Protein AF-A0A0F9IKU5-F1 (afdb_monomer_lite)

Structure (mmCIF, N/CA/C/O backbone):
data_AF-A0A0F9IKU5-F1
#
_entry.id   AF-A0A0F9IKU5-F1
#
loop_
_atom_site.group_PDB
_atom_site.id
_atom_site.type_symbol
_atom_site.label_atom_id
_atom_site.label_alt_id
_atom_site.label_comp_id
_atom_site.label_asym_id
_atom_site.label_entity_id
_atom_site.label_seq_id
_atom_site.pdbx_PDB_ins_code
_atom_site.Cartn_x
_atom_site.Cartn_y
_atom_site.Cartn_z
_atom_site.occupancy
_atom_site.B_iso_or_equiv
_atom_site.auth_seq_id
_atom_site.auth_comp_id
_atom_site.auth_asym_id
_atom_site.auth_atom_id
_atom_site.pdbx_PDB_model_num
ATOM 1 N N . MET A 1 1 ? -37.976 -39.094 74.632 1.00 38.84 1 MET A N 1
ATOM 2 C CA . MET A 1 1 ? -37.118 -39.615 73.549 1.00 38.84 1 MET A CA 1
ATOM 3 C C . MET A 1 1 ? -36.778 -38.433 72.661 1.00 38.84 1 MET A C 1
ATOM 5 O O . MET A 1 1 ? -37.637 -37.973 71.924 1.00 38.84 1 MET A O 1
ATOM 9 N N . THR A 1 2 ? -35.607 -37.831 72.858 1.00 46.66 2 THR A N 1
ATOM 10 C CA . THR A 1 2 ? -35.104 -36.759 71.993 1.00 46.66 2 THR A CA 1
ATOM 11 C C . THR A 1 2 ? -34.601 -37.417 70.720 1.00 46.66 2 THR A C 1
ATOM 13 O O . THR A 1 2 ? -33.554 -38.058 70.729 1.00 46.66 2 THR A O 1
ATOM 16 N N . ASP A 1 3 ? -35.411 -37.343 69.672 1.00 46.72 3 ASP A N 1
ATOM 17 C CA . ASP A 1 3 ? -35.061 -37.797 68.332 1.00 46.72 3 ASP A CA 1
ATOM 18 C C . ASP A 1 3 ? -34.002 -36.833 67.790 1.00 46.72 3 ASP A C 1
ATOM 20 O O . ASP A 1 3 ? -34.322 -35.751 67.297 1.00 46.72 3 ASP A O 1
ATOM 24 N N . THR A 1 4 ? -32.729 -37.140 68.045 1.00 55.41 4 THR A N 1
ATOM 25 C CA . THR A 1 4 ? -31.607 -36.317 67.593 1.00 55.41 4 THR A CA 1
ATOM 26 C C . THR A 1 4 ? -31.504 -36.497 66.078 1.00 55.41 4 THR A C 1
ATOM 28 O O . THR A 1 4 ? -31.147 -37.590 65.633 1.00 55.41 4 THR A O 1
ATOM 31 N N . PRO A 1 5 ? -31.839 -35.481 65.263 1.00 65.19 5 PRO A N 1
ATOM 32 C CA . PRO A 1 5 ? -31.840 -35.632 63.817 1.00 65.19 5 PRO A CA 1
ATOM 33 C C . PRO A 1 5 ? -30.420 -35.934 63.335 1.00 65.19 5 PRO A C 1
ATOM 35 O O . PRO A 1 5 ? -29.477 -35.211 63.660 1.00 65.19 5 PRO A O 1
ATOM 38 N N . ILE A 1 6 ? -30.270 -37.010 62.562 1.00 71.38 6 ILE A N 1
ATOM 39 C CA . ILE A 1 6 ? -28.996 -37.374 61.940 1.00 71.38 6 ILE A CA 1
ATOM 40 C C . ILE A 1 6 ? -28.588 -36.222 61.006 1.00 71.38 6 ILE A C 1
ATOM 42 O O . ILE A 1 6 ? -29.369 -35.860 60.118 1.00 71.38 6 ILE A O 1
ATOM 46 N N . PRO A 1 7 ? -27.397 -35.620 61.183 1.00 75.56 7 PRO A N 1
ATOM 47 C CA . PRO A 1 7 ? -26.982 -34.492 60.365 1.00 75.56 7 PRO A CA 1
ATOM 48 C C . PRO A 1 7 ? -26.777 -34.946 58.910 1.00 75.56 7 PRO A C 1
ATOM 50 O O . PRO A 1 7 ? -26.197 -36.015 58.684 1.00 75.56 7 PRO A O 1
ATOM 53 N N . PRO A 1 8 ? -27.204 -34.154 57.914 1.00 77.44 8 PRO A N 1
ATOM 54 C CA . PRO A 1 8 ? -27.148 -34.533 56.505 1.00 77.44 8 PRO A CA 1
ATOM 55 C C . PRO A 1 8 ? -25.701 -34.696 56.023 1.00 77.44 8 PRO A C 1
ATOM 57 O O . PRO A 1 8 ? -24.833 -33.889 56.343 1.00 77.44 8 PRO A O 1
ATOM 60 N N . THR A 1 9 ? -25.440 -35.732 55.223 1.00 81.75 9 THR A N 1
ATOM 61 C CA . THR A 1 9 ? -24.099 -36.013 54.667 1.00 81.75 9 THR A CA 1
ATOM 62 C C . THR A 1 9 ? -23.833 -35.272 53.351 1.00 81.75 9 THR A C 1
ATOM 64 O O . THR A 1 9 ? -22.683 -35.032 52.980 1.00 81.75 9 THR A O 1
ATOM 67 N N . THR A 1 10 ? -24.891 -34.855 52.653 1.00 86.19 10 THR A N 1
ATOM 68 C CA . THR A 1 10 ? -24.815 -34.168 51.358 1.00 86.19 10 THR A CA 1
ATOM 69 C C . THR A 1 10 ? -25.615 -32.868 51.399 1.00 86.19 10 THR A C 1
ATOM 71 O O . THR A 1 10 ? -26.751 -32.853 51.884 1.00 86.19 10 THR A O 1
ATOM 74 N N . LEU A 1 11 ? -25.012 -31.789 50.887 1.00 88.62 11 LEU A N 1
ATOM 75 C CA . LEU A 1 11 ? -25.652 -30.495 50.654 1.00 88.62 11 LEU A CA 1
ATOM 76 C C . LEU A 1 11 ? -25.767 -30.265 49.147 1.00 88.62 11 LEU A C 1
ATOM 78 O O . LEU A 1 11 ? -24.754 -30.143 48.452 1.00 88.62 11 LEU A O 1
ATOM 82 N N . TRP A 1 12 ? -26.999 -30.202 48.653 1.00 88.31 12 TRP A N 1
ATOM 83 C CA . TRP A 1 12 ? -27.267 -29.879 47.255 1.00 88.31 12 TRP A CA 1
ATOM 84 C C . TRP A 1 12 ? -27.433 -28.374 47.091 1.00 88.31 12 TRP A C 1
ATOM 86 O O . TRP A 1 12 ? -28.242 -27.761 47.784 1.00 88.31 12 TRP A O 1
ATOM 96 N N . ILE A 1 13 ? -26.669 -27.788 46.178 1.00 88.69 13 ILE A N 1
ATOM 97 C CA . ILE A 1 13 ? -26.666 -26.360 45.879 1.00 88.69 13 ILE A CA 1
ATOM 98 C C . ILE A 1 13 ? -27.498 -26.143 44.622 1.00 88.69 13 ILE A C 1
ATOM 100 O O . ILE A 1 13 ? -27.213 -26.732 43.575 1.00 88.69 13 ILE A O 1
ATOM 104 N N . LEU A 1 14 ? -28.505 -25.280 44.728 1.00 87.94 14 LEU A N 1
ATOM 105 C CA . LEU A 1 14 ? -29.285 -24.820 43.591 1.00 87.94 14 LEU A CA 1
ATOM 106 C C . LEU A 1 14 ? -28.890 -23.374 43.255 1.00 87.94 14 LEU A C 1
ATOM 108 O O . LEU A 1 14 ? -29.031 -22.507 44.125 1.00 87.94 14 LEU A O 1
ATOM 112 N N . PRO A 1 15 ? -28.381 -23.100 42.039 1.00 85.50 15 PRO A N 1
ATOM 113 C CA . PRO A 1 15 ? -28.069 -21.739 41.619 1.00 85.50 15 PRO A CA 1
ATOM 114 C C . PRO A 1 15 ? -29.353 -20.905 41.465 1.00 85.50 15 PRO A C 1
ATOM 116 O O . PRO A 1 15 ? -30.438 -21.475 41.296 1.00 85.50 15 PRO A O 1
ATOM 119 N N . PRO A 1 16 ? -29.247 -19.564 41.506 1.00 83.19 16 PRO A N 1
ATOM 120 C CA . PRO A 1 16 ? -30.395 -18.704 41.271 1.00 83.19 16 PRO A CA 1
ATOM 121 C C . PRO A 1 16 ? -30.958 -18.951 39.855 1.00 83.19 16 PRO A C 1
ATOM 123 O O . PRO A 1 16 ? -30.177 -19.109 38.910 1.00 83.19 16 PRO A O 1
ATOM 126 N N . PRO A 1 17 ? -32.293 -18.961 39.676 1.00 74.69 17 PRO A N 1
ATOM 127 C CA . PRO A 1 17 ? -32.937 -19.249 38.389 1.00 74.69 17 PRO A CA 1
ATOM 128 C C . PRO A 1 17 ? -32.449 -18.358 37.240 1.00 74.69 17 PRO A C 1
ATOM 130 O O . PRO A 1 17 ? -32.353 -18.801 36.098 1.00 74.69 17 PRO A O 1
ATOM 133 N N . SER A 1 18 ? -32.111 -17.108 37.556 1.00 68.75 18 SER A N 1
ATOM 134 C CA . SER A 1 18 ? -31.757 -16.064 36.593 1.00 68.75 18 SER A CA 1
ATOM 135 C C . SER A 1 18 ? -30.360 -16.177 35.958 1.00 68.75 18 SER A C 1
ATOM 137 O O . SER A 1 18 ? -30.082 -15.423 35.025 1.00 68.75 18 SER A O 1
ATOM 139 N N . GLU A 1 19 ? -29.480 -17.088 36.399 1.00 61.94 19 GLU A N 1
ATOM 140 C CA . GLU A 1 19 ? -28.088 -17.171 35.897 1.00 61.94 19 GLU A CA 1
ATOM 141 C C . GLU A 1 19 ? -27.772 -18.369 34.985 1.00 61.94 19 GLU A C 1
ATOM 143 O O . GLU A 1 19 ? -26.687 -18.426 34.400 1.00 61.94 19 GLU A O 1
ATOM 148 N N . GLY A 1 20 ? -28.694 -19.319 34.804 1.00 59.97 20 GLY A N 1
ATOM 149 C CA . GLY A 1 20 ? -28.415 -20.541 34.041 1.00 59.97 20 GLY A CA 1
ATOM 150 C C . GLY A 1 20 ? -27.225 -21.347 34.600 1.00 59.97 20 GLY A C 1
ATOM 151 O O . GLY A 1 20 ? -26.699 -21.074 35.679 1.00 59.97 20 GLY A O 1
ATOM 152 N N . GLN A 1 21 ? -26.766 -22.365 33.865 1.00 53.06 21 GLN A N 1
ATOM 153 C CA . GLN A 1 21 ? -25.666 -23.252 34.299 1.00 53.06 21 GLN A CA 1
ATOM 154 C C . GLN A 1 21 ? -24.294 -22.547 34.440 1.00 53.06 21 GLN A C 1
ATOM 156 O O . GLN A 1 21 ? -23.333 -23.165 34.891 1.00 53.06 21 GLN A O 1
ATOM 161 N N . GLY A 1 22 ? -24.192 -21.260 34.084 1.00 55.31 22 GLY A N 1
ATOM 162 C CA . GLY A 1 22 ? -22.970 -20.452 34.163 1.00 55.31 22 GLY A CA 1
ATOM 163 C C . GLY A 1 22 ? -22.811 -19.626 35.444 1.00 55.31 22 GLY A C 1
ATOM 164 O O . GLY A 1 22 ? -21.898 -18.806 35.509 1.00 55.31 22 GLY A O 1
ATOM 165 N N . ALA A 1 23 ? -23.681 -19.798 36.446 1.00 63.47 23 ALA A N 1
ATOM 166 C CA . ALA A 1 23 ? -23.647 -19.008 37.675 1.00 63.47 23 ALA A CA 1
ATOM 167 C C . ALA A 1 23 ? -22.303 -19.143 38.415 1.00 63.47 23 ALA A C 1
ATOM 169 O O . ALA A 1 23 ? -21.905 -20.228 38.853 1.00 63.47 23 ALA A O 1
ATOM 170 N N . THR A 1 24 ? -21.609 -18.019 38.607 1.00 74.56 24 THR A N 1
ATOM 171 C CA . THR A 1 24 ? -20.358 -17.981 39.370 1.00 74.56 24 THR A CA 1
ATOM 172 C C . THR A 1 24 ? -20.664 -18.169 40.855 1.00 74.56 24 THR A C 1
ATOM 174 O O . THR A 1 24 ? -20.939 -17.203 41.574 1.00 74.56 24 THR A O 1
ATOM 177 N N . LEU A 1 25 ? -20.618 -19.417 41.327 1.00 80.44 25 LEU A N 1
ATOM 178 C CA . LEU A 1 25 ? -20.799 -19.731 42.742 1.00 80.44 25 LEU A CA 1
ATOM 179 C C . LEU A 1 25 ? -19.770 -18.988 43.615 1.00 80.44 25 LEU A C 1
ATOM 181 O O . LEU A 1 25 ? -18.596 -18.891 43.218 1.00 80.44 25 LEU A O 1
ATOM 185 N N . PRO A 1 26 ? -20.176 -18.517 44.813 1.00 78.31 26 PRO A N 1
ATOM 186 C CA . PRO A 1 26 ? -19.254 -18.017 45.822 1.00 78.31 26 PRO A CA 1
ATOM 187 C C . PRO A 1 26 ? -18.110 -19.013 46.052 1.00 78.31 26 PRO A C 1
ATOM 189 O O . PRO A 1 26 ? -18.356 -20.224 46.040 1.00 78.31 26 PRO A O 1
ATOM 192 N N . PRO A 1 27 ? -16.871 -18.547 46.285 1.00 79.94 27 PRO A N 1
ATOM 193 C CA . PRO A 1 27 ? -15.717 -19.427 46.479 1.00 79.94 27 PRO A CA 1
ATOM 194 C C . PRO A 1 27 ? -15.948 -20.510 47.541 1.00 79.94 27 PRO A C 1
ATOM 196 O O . PRO A 1 27 ? -15.544 -21.651 47.339 1.00 79.94 27 PRO A O 1
ATOM 199 N N . LEU A 1 28 ? -16.677 -20.179 48.615 1.00 79.62 28 LEU A N 1
ATOM 200 C CA . LEU A 1 28 ? -17.008 -21.092 49.717 1.00 79.62 28 LEU A CA 1
ATOM 201 C C . LEU A 1 28 ? -17.955 -22.245 49.323 1.00 79.62 28 LEU A C 1
ATOM 203 O O . LEU A 1 28 ? -18.044 -23.236 50.040 1.00 79.62 28 LEU A O 1
ATOM 207 N N . LEU A 1 29 ? -18.670 -22.118 48.200 1.00 81.81 29 LEU A N 1
ATOM 208 C CA . LEU A 1 29 ? -19.651 -23.091 47.708 1.00 81.81 29 LEU A CA 1
ATOM 209 C C . LEU A 1 29 ? -19.141 -23.904 46.515 1.00 81.81 29 LEU A C 1
ATOM 211 O O . LEU A 1 29 ? -19.889 -24.699 45.943 1.00 81.81 29 LEU A O 1
ATOM 215 N N . ARG A 1 30 ? -17.879 -23.721 46.113 1.00 81.88 30 ARG A N 1
ATOM 216 C CA . ARG A 1 30 ? -17.299 -24.515 45.030 1.00 81.88 30 ARG A CA 1
ATOM 217 C C . ARG A 1 30 ? -17.023 -25.933 45.538 1.00 81.88 30 ARG A C 1
ATOM 219 O O . ARG A 1 30 ? -16.331 -26.085 46.544 1.00 81.88 30 ARG A O 1
ATOM 226 N N . PRO A 1 31 ? -17.531 -26.980 44.865 1.00 73.38 31 PRO A N 1
ATOM 227 C CA . PRO A 1 31 ? -17.216 -28.347 45.249 1.00 73.38 31 PRO A CA 1
ATOM 228 C C . PRO A 1 31 ? -15.703 -28.573 45.145 1.00 73.38 31 PRO A C 1
ATOM 230 O O . PRO A 1 31 ? -15.080 -28.207 44.145 1.00 73.38 31 PRO A O 1
ATOM 233 N N . ALA A 1 32 ? -15.109 -29.150 46.192 1.00 66.81 32 ALA A N 1
ATOM 234 C CA . ALA A 1 32 ? -13.677 -29.419 46.237 1.00 66.81 32 ALA A CA 1
ATOM 235 C C . ALA A 1 32 ? -13.268 -30.323 45.063 1.00 66.81 32 ALA A C 1
ATOM 237 O O . ALA A 1 32 ? -13.900 -31.352 44.800 1.00 66.81 32 ALA A O 1
ATOM 238 N N . ARG A 1 33 ? -12.193 -29.956 44.357 1.00 63.69 33 ARG A N 1
ATOM 239 C CA . ARG A 1 33 ? -11.620 -30.778 43.285 1.00 63.69 33 ARG A CA 1
ATOM 240 C C . ARG A 1 33 ? -10.866 -31.954 43.906 1.00 63.69 33 ARG A C 1
ATOM 242 O O . ARG A 1 33 ? -9.673 -31.863 44.146 1.00 63.69 33 ARG A O 1
ATOM 249 N N . SER A 1 34 ? -11.585 -33.040 44.201 1.00 55.44 34 SER A N 1
ATOM 250 C CA . SER A 1 34 ? -11.033 -34.380 44.479 1.00 55.44 34 SER A CA 1
ATOM 251 C C . SER A 1 34 ? -9.793 -34.415 45.394 1.00 55.44 34 SER A C 1
ATOM 253 O O . SER A 1 34 ? -8.809 -35.087 45.090 1.00 55.44 34 SER A O 1
ATOM 255 N N . GLY A 1 35 ? -9.837 -33.689 46.512 1.00 55.12 35 GLY A N 1
ATOM 256 C CA . GLY A 1 35 ? -8.873 -33.787 47.609 1.00 55.12 35 GLY A CA 1
ATOM 257 C C . GLY A 1 35 ? -9.456 -34.616 48.754 1.00 55.12 35 GLY A C 1
ATOM 258 O O . GLY A 1 35 ? -10.670 -34.621 48.950 1.00 55.12 35 GLY A O 1
ATOM 259 N N . ARG A 1 36 ? -8.603 -35.344 49.486 1.00 52.41 36 ARG A N 1
ATOM 260 C CA . ARG A 1 36 ? -8.949 -36.208 50.635 1.00 52.41 36 ARG A CA 1
ATOM 261 C C . ARG A 1 36 ? -9.968 -35.517 51.560 1.00 52.41 36 ARG A C 1
ATOM 263 O O . ARG A 1 36 ? -9.613 -34.598 52.293 1.00 52.41 36 ARG A O 1
ATOM 270 N N . ALA A 1 37 ? -11.228 -35.949 51.512 1.00 55.66 37 ALA A N 1
ATOM 271 C CA . ALA A 1 37 ? -12.268 -35.434 52.394 1.00 55.66 37 ALA A CA 1
ATOM 272 C C . ALA A 1 37 ? -11.968 -35.878 53.832 1.00 55.66 37 ALA A C 1
ATOM 274 O O . ALA A 1 37 ? -11.734 -37.062 54.077 1.00 55.66 37 ALA A O 1
ATOM 275 N N . ALA A 1 38 ? -11.963 -34.939 54.778 1.00 62.62 38 ALA A N 1
ATOM 276 C CA . ALA A 1 38 ? -12.001 -35.287 56.194 1.00 62.62 38 ALA A CA 1
ATOM 277 C C . ALA A 1 38 ? -13.284 -36.091 56.473 1.00 62.62 38 ALA A C 1
ATOM 279 O O . ALA A 1 38 ? -14.332 -35.767 55.913 1.00 62.62 38 ALA A O 1
ATOM 280 N N . GLU A 1 39 ? -13.223 -37.107 57.342 1.00 61.59 39 GLU A N 1
ATOM 281 C CA . GLU A 1 39 ? -14.337 -38.042 57.620 1.00 61.59 39 GLU A CA 1
ATOM 282 C C . GLU A 1 39 ? -15.646 -37.357 58.076 1.00 61.59 39 GLU A C 1
ATOM 284 O O . GLU A 1 39 ? -16.713 -37.958 57.991 1.00 61.59 39 GLU A O 1
ATOM 289 N N . ASN A 1 40 ? -15.594 -36.076 58.463 1.00 67.62 40 ASN A N 1
ATOM 290 C CA . ASN A 1 40 ? -16.745 -35.278 58.900 1.00 67.62 40 ASN A CA 1
ATOM 291 C C . ASN A 1 40 ? -17.179 -34.160 57.925 1.00 67.62 40 ASN A C 1
ATOM 293 O O . ASN A 1 40 ? -18.094 -33.400 58.246 1.00 67.62 40 ASN A O 1
ATOM 297 N N . ALA A 1 41 ? -16.563 -34.034 56.745 1.00 73.81 41 ALA A N 1
ATOM 298 C CA . ALA A 1 41 ? -16.855 -32.938 55.818 1.00 73.81 41 ALA A CA 1
ATOM 299 C C . ALA A 1 41 ? -18.179 -33.137 55.049 1.00 73.81 41 ALA A C 1
ATOM 301 O O . ALA A 1 41 ? -18.488 -34.225 54.560 1.00 73.81 41 ALA A O 1
ATOM 302 N N . LEU A 1 42 ? -18.960 -32.061 54.902 1.00 82.06 42 LEU A N 1
ATOM 303 C CA . LEU A 1 42 ? -20.145 -32.021 54.035 1.00 82.06 42 LEU A CA 1
ATOM 304 C C . LEU A 1 42 ? -19.749 -32.171 52.559 1.00 82.06 42 LEU A C 1
ATOM 306 O O . LEU A 1 42 ? -18.915 -31.421 52.051 1.00 82.06 42 LEU A O 1
ATOM 310 N N . THR A 1 43 ? -20.393 -33.097 51.843 1.00 84.44 43 THR A N 1
ATOM 311 C CA . THR A 1 43 ? -20.219 -33.203 50.386 1.00 84.44 43 THR A CA 1
ATOM 312 C C . THR A 1 43 ? -21.119 -32.187 49.686 1.00 84.44 43 THR A C 1
ATOM 314 O O . THR A 1 43 ? -22.345 -32.298 49.757 1.00 84.44 43 THR A O 1
ATOM 317 N N . LEU A 1 44 ? -20.517 -31.215 48.999 1.00 87.19 44 LEU A N 1
ATOM 318 C CA . LEU A 1 44 ? -21.224 -30.229 48.178 1.00 87.19 44 LEU A CA 1
ATOM 319 C C . LEU A 1 44 ? -21.493 -30.802 46.782 1.00 87.19 44 LEU A C 1
ATOM 321 O O . LEU A 1 44 ? -20.568 -31.276 46.120 1.00 87.19 44 LEU A O 1
ATOM 325 N N . ARG A 1 45 ? -22.743 -30.745 46.317 1.00 88.88 45 ARG A N 1
ATOM 326 C CA . ARG A 1 45 ? -23.120 -31.128 44.947 1.00 88.88 45 ARG A CA 1
ATOM 327 C C . ARG A 1 45 ? -23.990 -30.057 44.312 1.00 88.88 45 ARG A C 1
ATOM 329 O O . ARG A 1 45 ? -24.914 -29.569 44.950 1.00 88.88 45 ARG A O 1
ATOM 336 N N . LEU A 1 46 ? -23.718 -29.709 43.059 1.00 89.44 46 LEU A N 1
ATOM 337 C CA . LEU A 1 46 ? -24.625 -28.873 42.276 1.00 89.44 46 LEU A CA 1
ATOM 338 C C . LEU A 1 46 ? -25.780 -29.744 41.772 1.00 89.44 46 LEU A C 1
ATOM 340 O O . LEU A 1 46 ? -25.540 -30.865 41.325 1.00 89.44 46 LEU A O 1
ATOM 344 N N . ALA A 1 47 ? -27.012 -29.253 41.868 1.00 89.06 47 ALA A N 1
ATOM 345 C CA . ALA A 1 47 ? -28.170 -29.938 41.308 1.00 89.06 47 ALA A CA 1
ATOM 346 C C . ALA A 1 47 ? -28.617 -29.305 39.983 1.00 89.06 47 ALA A C 1
ATOM 348 O O . ALA A 1 47 ? -28.594 -28.085 39.836 1.00 89.06 47 ALA A O 1
ATOM 349 N N . ASP A 1 48 ? -29.101 -30.141 39.060 1.00 85.38 48 ASP A N 1
ATOM 350 C CA . ASP A 1 48 ? -29.590 -29.720 37.736 1.00 85.38 48 ASP A CA 1
ATOM 351 C C . ASP A 1 48 ? -30.966 -29.032 37.782 1.00 85.38 48 ASP A C 1
ATOM 353 O O . ASP A 1 48 ? -31.425 -28.459 36.796 1.00 85.38 48 ASP A O 1
ATOM 357 N N . GLY A 1 49 ? -31.649 -29.089 38.926 1.00 90.00 49 GLY A N 1
ATOM 358 C CA . GLY A 1 49 ? -32.971 -28.504 39.111 1.00 90.00 49 GLY A CA 1
ATOM 359 C C . GLY A 1 49 ? -33.553 -28.796 40.490 1.00 90.00 49 GLY A C 1
ATOM 360 O O . GLY A 1 49 ? -33.100 -29.698 41.199 1.00 90.00 49 GLY A O 1
ATOM 361 N N . PHE A 1 50 ? -34.564 -28.012 40.878 1.00 90.38 50 PHE A N 1
ATOM 362 C CA . PHE A 1 50 ? -35.172 -28.116 42.206 1.00 90.38 50 PHE A CA 1
ATOM 363 C C . PHE A 1 50 ? -35.780 -29.501 42.448 1.00 90.38 50 PHE A C 1
ATOM 365 O O . PHE A 1 50 ? -35.513 -30.099 43.483 1.00 90.38 50 PHE A O 1
ATOM 372 N N . ASP A 1 51 ? -36.546 -30.032 41.492 1.00 92.12 51 ASP A N 1
ATOM 373 C CA . ASP A 1 51 ? -37.248 -31.310 41.665 1.00 92.12 51 ASP A CA 1
ATOM 374 C C . ASP A 1 51 ? -36.276 -32.494 41.765 1.00 92.12 51 ASP A C 1
ATOM 376 O O . ASP A 1 51 ? -36.458 -33.380 42.601 1.00 92.12 51 ASP A O 1
ATOM 380 N N . ALA A 1 52 ? -35.191 -32.463 40.984 1.00 90.81 52 ALA A N 1
ATOM 381 C CA . ALA A 1 52 ? -34.122 -33.454 41.062 1.00 90.81 52 ALA A CA 1
ATOM 382 C C . ALA A 1 52 ? -33.424 -33.416 42.429 1.00 90.81 52 ALA A C 1
ATOM 384 O O . ALA A 1 52 ? -33.220 -34.463 43.037 1.00 90.81 52 ALA A O 1
ATOM 385 N N . ALA A 1 53 ? -33.114 -32.221 42.946 1.00 90.06 53 ALA A N 1
ATOM 386 C CA . ALA A 1 53 ? -32.515 -32.057 44.271 1.00 90.06 53 ALA A CA 1
ATOM 387 C C . ALA A 1 53 ? -33.475 -32.481 45.394 1.00 90.06 53 ALA A C 1
ATOM 389 O O . ALA A 1 53 ? -33.076 -33.137 46.355 1.00 90.06 53 ALA A O 1
ATOM 390 N N . ALA A 1 54 ? -34.754 -32.128 45.266 1.00 90.12 54 ALA A N 1
ATOM 391 C CA . ALA A 1 54 ? -35.790 -32.404 46.252 1.00 90.12 54 ALA A CA 1
ATOM 392 C C . ALA A 1 54 ? -36.056 -33.906 46.430 1.00 90.12 54 ALA A C 1
ATOM 394 O O . ALA A 1 54 ? -36.350 -34.337 47.552 1.00 90.12 54 ALA A O 1
ATOM 395 N N . ALA A 1 55 ? -35.919 -34.684 45.350 1.00 91.75 55 ALA A N 1
ATOM 396 C CA . ALA A 1 55 ? -36.054 -36.140 45.347 1.00 91.75 55 ALA A CA 1
ATOM 397 C C . ALA A 1 55 ? -34.886 -36.872 46.032 1.00 91.75 55 ALA A C 1
ATOM 399 O O . ALA A 1 55 ? -35.065 -37.995 46.496 1.00 91.75 55 ALA A O 1
ATOM 400 N N . GLN A 1 56 ? -33.705 -36.253 46.112 1.00 91.50 56 GLN A N 1
ATOM 401 C CA . GLN A 1 56 ? -32.550 -36.824 46.809 1.00 91.50 56 GLN A CA 1
ATOM 402 C C . GLN A 1 56 ? -32.688 -36.647 48.322 1.00 91.50 56 GLN A C 1
ATOM 404 O O . GLN A 1 56 ? -33.334 -35.709 48.787 1.00 91.50 56 GLN A O 1
ATOM 409 N N . GLU A 1 57 ? -32.047 -37.505 49.113 1.00 87.75 57 GLU A N 1
ATOM 410 C CA . GLU A 1 57 ? -31.918 -37.298 50.559 1.00 87.75 57 GLU A CA 1
ATOM 411 C C . GLU A 1 57 ? -30.819 -36.264 50.870 1.00 87.75 57 GLU A C 1
ATOM 413 O O . GLU A 1 57 ? -29.799 -36.184 50.182 1.00 87.75 57 GLU A O 1
ATOM 418 N N . GLY A 1 58 ? -31.033 -35.443 51.906 1.00 89.88 58 GLY A N 1
ATOM 419 C CA . GLY A 1 58 ? -30.065 -34.437 52.365 1.00 89.88 58 GLY A CA 1
ATOM 420 C C . GLY A 1 58 ? -30.627 -33.021 52.515 1.00 89.88 58 GLY A C 1
ATOM 421 O O . GLY A 1 58 ? -31.828 -32.779 52.325 1.00 89.88 58 GLY A O 1
ATOM 422 N N . ALA A 1 59 ? -29.741 -32.093 52.883 1.00 93.00 59 ALA A N 1
ATOM 423 C CA . ALA A 1 59 ? -30.048 -30.668 52.967 1.00 93.00 59 ALA A CA 1
ATOM 424 C C . ALA A 1 59 ? -29.937 -30.003 51.591 1.00 93.00 59 ALA A C 1
ATOM 426 O O . ALA A 1 59 ? -29.145 -30.415 50.741 1.00 93.00 59 ALA A O 1
ATOM 427 N N . LEU A 1 60 ? -30.735 -28.959 51.392 1.00 94.38 60 LEU A N 1
ATOM 428 C CA . LEU A 1 60 ? -30.794 -28.165 50.173 1.00 94.38 60 LEU A CA 1
ATOM 429 C C . LEU A 1 60 ? -30.398 -26.727 50.504 1.00 94.38 60 LEU A C 1
ATOM 431 O O . LEU A 1 60 ? -30.981 -26.112 51.397 1.00 94.38 60 LEU A O 1
ATOM 435 N N . LEU A 1 61 ? -29.434 -26.187 49.770 1.00 94.50 61 LEU A N 1
ATOM 436 C CA . LEU A 1 61 ? -29.071 -24.778 49.793 1.00 94.50 61 LEU A CA 1
ATOM 437 C C . LEU A 1 61 ? -29.619 -24.121 48.527 1.00 94.50 61 LEU A C 1
ATOM 439 O O . LEU A 1 61 ? -29.167 -24.433 47.425 1.00 94.50 61 LEU A O 1
ATOM 443 N N . LEU A 1 62 ? -30.591 -23.224 48.678 1.00 94.25 62 LEU A N 1
ATOM 444 C CA . LEU A 1 62 ? -31.101 -22.432 47.562 1.00 94.25 62 LEU A CA 1
ATOM 445 C C . LEU A 1 62 ? -30.441 -21.062 47.587 1.00 94.25 62 LEU A C 1
ATOM 447 O O . LEU A 1 62 ? -30.601 -20.303 48.546 1.00 94.25 62 LEU A O 1
ATOM 451 N N . LEU A 1 63 ? -29.712 -20.762 46.518 1.00 94.31 63 LEU A N 1
ATOM 452 C CA . LEU A 1 63 ? -29.106 -19.458 46.326 1.00 94.31 63 LEU A CA 1
ATOM 453 C C . LEU A 1 63 ? -30.124 -18.519 45.696 1.00 94.31 63 LEU A C 1
ATOM 455 O O . LEU A 1 63 ? -30.745 -18.849 44.686 1.00 94.31 63 LEU A O 1
ATOM 459 N N . HIS A 1 64 ? -30.269 -17.341 46.282 1.00 94.19 64 HIS A N 1
ATOM 460 C CA . HIS A 1 64 ? -31.048 -16.258 45.704 1.00 94.19 64 HIS A CA 1
ATOM 461 C C . HIS A 1 64 ? -30.222 -14.976 45.689 1.00 94.19 64 HIS A C 1
ATOM 463 O O . HIS A 1 64 ? -29.098 -14.922 46.186 1.00 94.19 64 HIS A O 1
ATOM 469 N N . ARG A 1 65 ? -30.782 -13.949 45.063 1.00 92.31 65 ARG A N 1
ATOM 470 C CA . ARG A 1 65 ? -30.237 -12.594 45.049 1.00 92.31 65 ARG A CA 1
ATOM 471 C C . ARG A 1 65 ? -31.181 -11.679 45.804 1.00 92.31 65 ARG A C 1
ATOM 473 O O . ARG A 1 65 ? -32.387 -11.939 45.836 1.00 92.31 65 ARG A O 1
ATOM 480 N N . SER A 1 66 ? -30.641 -10.605 46.364 1.00 92.19 66 SER A N 1
ATOM 481 C CA . SER A 1 66 ? -31.458 -9.540 46.930 1.00 92.19 66 SER A CA 1
ATOM 482 C C . SER A 1 66 ? -32.376 -8.937 45.862 1.00 92.19 66 SER A C 1
ATOM 484 O O . SER A 1 66 ? -32.045 -8.884 44.669 1.00 92.19 66 SER A O 1
ATOM 486 N N . ALA A 1 67 ? -33.533 -8.443 46.298 1.00 93.81 67 ALA A N 1
ATOM 487 C CA . ALA A 1 67 ? -34.496 -7.785 45.421 1.00 93.81 67 ALA A CA 1
ATOM 488 C C . ALA A 1 67 ? -33.863 -6.611 44.652 1.00 93.81 67 ALA A C 1
ATOM 490 O O . ALA A 1 67 ? -34.069 -6.459 43.448 1.00 93.81 67 ALA A O 1
ATOM 491 N N . LEU A 1 68 ? -33.006 -5.840 45.330 1.00 93.25 68 LEU A N 1
ATOM 492 C CA . LEU A 1 68 ? -32.282 -4.709 44.750 1.00 93.25 68 LEU A CA 1
ATOM 493 C C . LEU A 1 68 ? -31.381 -5.126 43.586 1.00 93.25 68 LEU A C 1
ATOM 495 O O . LEU A 1 68 ? -31.348 -4.447 42.561 1.00 93.25 68 LEU A O 1
ATOM 499 N N . CYS A 1 69 ? -30.675 -6.250 43.717 1.00 91.62 69 CYS A N 1
ATOM 500 C CA . CYS A 1 69 ? -29.798 -6.755 42.668 1.00 91.62 69 CYS A CA 1
ATOM 501 C C . CYS A 1 69 ? -30.583 -7.297 41.469 1.00 91.62 69 CYS A C 1
ATOM 503 O O . CYS A 1 69 ? -30.223 -7.007 40.331 1.00 91.62 69 CYS A O 1
ATOM 505 N N . VAL A 1 70 ? -31.657 -8.062 41.692 1.00 93.25 70 VAL A N 1
ATOM 506 C CA . VAL A 1 70 ? -32.454 -8.642 40.592 1.00 93.25 70 VAL A CA 1
ATOM 507 C C . VAL A 1 70 ? -33.169 -7.554 39.793 1.00 93.25 70 VAL A C 1
ATOM 509 O O . VAL A 1 70 ? -33.095 -7.535 38.559 1.00 93.25 70 VAL A O 1
ATOM 512 N N . ILE A 1 71 ? -33.822 -6.622 40.491 1.00 95.25 71 ILE A N 1
ATOM 513 C CA . ILE A 1 71 ? -34.537 -5.512 39.859 1.00 95.25 71 ILE A CA 1
ATOM 514 C C . ILE A 1 71 ? -33.528 -4.578 39.187 1.00 95.25 71 ILE A C 1
ATOM 516 O O . ILE A 1 71 ? -33.677 -4.280 38.005 1.00 95.25 71 ILE A O 1
ATOM 520 N N . GLY A 1 72 ? -32.452 -4.190 39.880 1.00 93.12 72 GLY A N 1
ATOM 521 C CA . GLY A 1 72 ? -31.423 -3.308 39.326 1.00 93.12 72 GLY A CA 1
ATOM 522 C C . GLY A 1 72 ? -30.747 -3.887 38.078 1.00 93.12 72 GLY A C 1
ATOM 523 O O . GLY A 1 72 ? -30.608 -3.190 37.074 1.00 93.12 72 GLY A O 1
ATOM 524 N N . ALA A 1 73 ? -30.404 -5.179 38.077 1.00 91.94 73 ALA A N 1
ATOM 525 C CA . ALA A 1 73 ? -29.849 -5.846 36.898 1.00 91.94 73 ALA A CA 1
ATOM 526 C C . ALA A 1 73 ? -30.847 -5.900 35.728 1.00 91.94 73 ALA A C 1
ATOM 528 O O . ALA A 1 73 ? -30.454 -5.785 34.567 1.00 91.94 73 ALA A O 1
ATOM 529 N N . SER A 1 74 ? -32.141 -6.060 36.012 1.00 93.44 74 SER A N 1
ATOM 530 C CA . SER A 1 74 ? -33.185 -6.061 34.982 1.00 93.44 74 SER A CA 1
ATOM 531 C C . SER A 1 74 ? -33.383 -4.674 34.372 1.00 93.44 74 SER A C 1
ATOM 533 O O . SER A 1 74 ? -33.439 -4.559 33.148 1.00 93.44 74 SER A O 1
ATOM 535 N N . LEU A 1 75 ? -33.369 -3.621 35.193 1.00 94.94 75 LEU A N 1
ATOM 536 C CA . LEU A 1 75 ? -33.382 -2.233 34.722 1.00 94.94 75 LEU A CA 1
ATOM 537 C C . LEU A 1 75 ? -32.162 -1.921 33.841 1.00 94.94 75 LEU A C 1
ATOM 539 O O . LEU A 1 75 ? -32.312 -1.310 32.788 1.00 94.94 75 LEU A O 1
ATOM 543 N N . GLY A 1 76 ? -30.971 -2.407 34.209 1.00 91.75 76 GLY A N 1
ATOM 544 C CA . GLY A 1 76 ? -29.748 -2.235 33.410 1.00 91.75 76 GLY A CA 1
ATOM 545 C C . GLY A 1 76 ? -29.792 -2.918 32.041 1.00 91.75 76 GLY A C 1
ATOM 546 O O . GLY A 1 76 ? -29.104 -2.498 31.116 1.00 91.75 76 GLY A O 1
ATOM 547 N N . ARG A 1 77 ? -30.643 -3.939 31.882 1.00 92.75 77 ARG A N 1
ATOM 548 C CA . ARG A 1 77 ? -30.937 -4.583 30.590 1.00 92.75 77 ARG A CA 1
ATOM 549 C C . ARG A 1 77 ? -32.064 -3.897 29.810 1.00 92.75 77 ARG A C 1
ATOM 551 O O . ARG A 1 77 ? -32.436 -4.382 28.746 1.00 92.75 77 ARG A O 1
ATOM 558 N N . GLY A 1 78 ? -32.622 -2.802 30.325 1.00 94.50 78 GLY A N 1
ATOM 559 C CA . GLY A 1 78 ? -33.725 -2.072 29.700 1.00 94.50 78 GLY A CA 1
ATOM 560 C C . GLY A 1 78 ? -35.110 -2.684 29.930 1.00 94.50 78 GLY A C 1
ATOM 561 O O . GLY A 1 78 ? -36.048 -2.336 29.216 1.00 94.50 78 GLY A O 1
ATOM 562 N N . VAL A 1 79 ? -35.272 -3.591 30.903 1.00 95.62 79 VAL A N 1
ATOM 563 C CA . VAL A 1 79 ? -36.599 -4.113 31.272 1.00 95.62 79 VAL A CA 1
ATOM 564 C C . VAL A 1 79 ? -37.410 -3.004 31.944 1.00 95.62 79 VAL A C 1
ATOM 566 O O . VAL A 1 79 ? -36.897 -2.274 32.793 1.00 95.62 79 VAL A O 1
ATOM 569 N N . ALA A 1 80 ? -38.689 -2.880 31.580 1.00 96.31 80 ALA A N 1
ATOM 570 C CA . ALA A 1 80 ? -39.575 -1.878 32.164 1.00 96.31 80 ALA A CA 1
ATOM 571 C C . ALA A 1 80 ? -39.714 -2.075 33.692 1.00 96.31 80 ALA A C 1
ATOM 573 O O . ALA A 1 80 ? -39.866 -3.216 34.134 1.00 96.31 80 ALA A O 1
ATOM 574 N N . PRO A 1 81 ? -39.743 -0.998 34.506 1.00 97.12 81 PRO A N 1
ATOM 575 C CA . PRO A 1 81 ? -39.757 -1.101 35.968 1.00 97.12 81 PRO A CA 1
ATOM 576 C C . PRO A 1 81 ? -40.862 -1.988 36.549 1.00 97.12 81 PRO A C 1
ATOM 578 O O . PRO A 1 81 ? -40.596 -2.820 37.413 1.00 97.12 81 PRO A O 1
ATOM 581 N N . ALA A 1 82 ? -42.090 -1.848 36.041 1.00 96.25 82 AL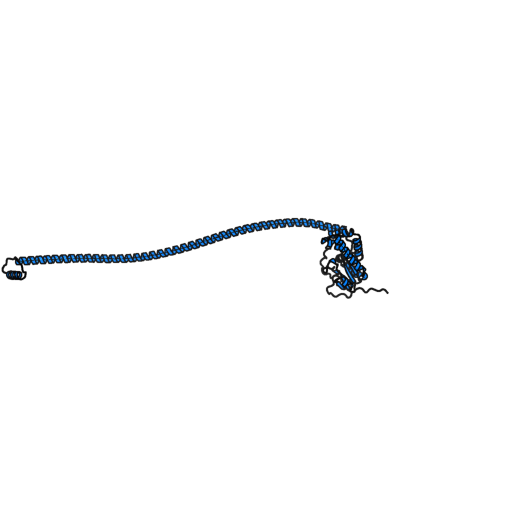A A N 1
ATOM 582 C CA . ALA A 1 82 ? -43.229 -2.647 36.487 1.00 96.25 82 ALA A CA 1
ATOM 583 C C . ALA A 1 82 ? -43.056 -4.138 36.158 1.00 96.25 82 ALA A C 1
ATOM 585 O O . ALA A 1 82 ? -43.381 -4.989 36.979 1.00 96.25 82 ALA A O 1
ATOM 586 N N . GLN A 1 83 ? -42.494 -4.449 34.984 1.00 96.44 83 GLN A N 1
ATOM 587 C CA . GLN A 1 83 ? -42.222 -5.827 34.578 1.00 96.44 83 GLN A CA 1
ATOM 588 C C . GLN A 1 83 ? -41.101 -6.438 35.424 1.00 96.44 83 GLN A C 1
ATOM 590 O O . GLN A 1 83 ? -41.260 -7.539 35.933 1.00 96.44 83 GLN A O 1
ATOM 595 N N . ALA A 1 84 ? -40.007 -5.702 35.643 1.00 96.25 84 ALA A N 1
ATOM 596 C CA . ALA A 1 84 ? -38.894 -6.159 36.474 1.00 96.25 84 ALA A CA 1
ATOM 597 C C . ALA A 1 84 ? -39.333 -6.474 37.915 1.00 96.25 84 ALA A C 1
ATOM 599 O O . ALA A 1 84 ? -38.881 -7.460 38.498 1.00 96.25 84 ALA A O 1
ATOM 600 N N . LEU A 1 85 ? -40.224 -5.651 38.480 1.00 96.62 85 LEU A N 1
ATOM 601 C CA . LEU A 1 85 ? -40.804 -5.882 39.802 1.00 96.62 85 LEU A CA 1
ATOM 602 C C . LEU A 1 85 ? -41.710 -7.124 39.815 1.00 96.62 85 LEU A C 1
ATOM 604 O O . LEU A 1 85 ? -41.561 -7.962 40.701 1.00 96.62 85 LEU A O 1
ATOM 608 N N . ALA A 1 86 ? -42.599 -7.261 38.826 1.00 96.62 86 ALA A N 1
ATOM 609 C CA . ALA A 1 86 ? -43.521 -8.391 38.715 1.00 96.62 86 ALA A CA 1
ATOM 610 C C . ALA A 1 86 ? -42.792 -9.731 38.513 1.00 96.62 86 ALA A C 1
ATOM 612 O O . ALA A 1 86 ? -43.131 -10.724 39.156 1.00 96.62 86 ALA A O 1
ATOM 613 N N . ASP A 1 87 ? -41.758 -9.753 37.668 1.00 95.75 87 ASP A N 1
ATOM 614 C CA . ASP A 1 87 ? -40.934 -10.941 37.432 1.00 95.75 87 ASP A CA 1
ATOM 615 C C . ASP A 1 87 ? -40.226 -11.378 38.722 1.00 95.75 87 ASP A C 1
ATOM 617 O O . ASP A 1 87 ? -40.268 -12.554 39.094 1.00 95.75 87 ASP A O 1
ATOM 621 N N . TRP A 1 88 ? -39.634 -10.422 39.449 1.00 96.56 88 TRP A N 1
ATOM 622 C CA . TRP A 1 88 ? -38.997 -10.695 40.737 1.00 96.56 88 TRP A CA 1
ATOM 623 C C . TRP A 1 88 ? -40.001 -11.199 41.786 1.00 96.56 88 TRP A C 1
ATOM 625 O O . TRP A 1 88 ? -39.686 -12.137 42.526 1.00 96.56 88 TRP A O 1
ATOM 635 N N . GLN A 1 89 ? -41.205 -10.618 41.847 1.00 96.81 89 GLN A N 1
ATOM 636 C CA . GLN A 1 89 ? -42.271 -11.068 42.748 1.00 96.81 89 GLN A CA 1
ATOM 637 C C . GLN A 1 89 ? -42.652 -12.525 42.459 1.00 96.81 89 GLN A C 1
ATOM 639 O O . GLN A 1 89 ? -42.602 -13.358 43.363 1.00 96.81 89 GLN A O 1
ATOM 644 N N . ALA A 1 90 ? -42.943 -12.860 41.199 1.00 96.38 90 ALA A N 1
ATOM 645 C CA . ALA A 1 90 ? -43.331 -14.212 40.795 1.00 96.38 90 ALA A CA 1
ATOM 646 C C . ALA A 1 90 ? -42.235 -15.258 41.090 1.00 96.38 90 ALA A C 1
ATOM 648 O O . ALA A 1 90 ? -42.514 -16.365 41.575 1.00 96.38 90 ALA A O 1
ATOM 649 N N . GLU A 1 91 ? -40.969 -14.911 40.836 1.00 94.88 91 GLU A N 1
ATOM 650 C CA . GLU A 1 91 ? -39.822 -15.768 41.149 1.00 94.88 91 GLU A CA 1
ATOM 651 C C . GLU A 1 91 ? -39.681 -15.982 42.666 1.00 94.88 91 GLU A C 1
ATOM 653 O O . GLU A 1 91 ? -39.517 -17.115 43.136 1.00 94.88 91 GLU A O 1
ATOM 658 N N . THR A 1 92 ? -39.808 -14.908 43.445 1.00 96.06 92 THR A N 1
ATOM 659 C CA . THR A 1 92 ? -39.644 -14.934 44.903 1.00 96.06 92 THR A CA 1
ATOM 660 C C . THR A 1 92 ? -40.783 -15.678 45.597 1.00 96.06 92 THR A C 1
ATOM 662 O O . THR A 1 92 ? -40.529 -16.484 46.493 1.00 96.06 92 THR A O 1
ATOM 665 N N . GLU A 1 93 ? -42.029 -15.504 45.159 1.00 97.06 93 GLU A N 1
ATOM 666 C CA . GLU A 1 93 ? -43.175 -16.276 45.653 1.00 97.06 93 GLU A CA 1
ATOM 667 C C . GLU A 1 93 ? -42.971 -17.778 45.439 1.00 97.06 93 GLU A C 1
ATOM 669 O O . GLU A 1 93 ? -43.187 -18.585 46.350 1.00 97.06 93 GLU A O 1
ATOM 674 N N . THR A 1 94 ? -42.475 -18.160 44.259 1.00 95.31 94 THR A N 1
ATOM 675 C CA . THR A 1 94 ? -42.147 -19.554 43.941 1.00 95.31 94 THR A CA 1
ATOM 676 C C . THR A 1 94 ? -41.058 -20.093 44.873 1.00 95.31 94 THR A C 1
ATOM 678 O O . THR A 1 94 ? -41.160 -21.219 45.377 1.00 95.31 94 THR A O 1
ATOM 681 N N . LEU A 1 95 ? -40.019 -19.296 45.138 1.00 95.06 95 LEU A N 1
ATOM 682 C CA . LEU A 1 95 ? -38.924 -19.652 46.040 1.00 95.06 95 LEU A CA 1
ATOM 683 C C . LEU A 1 95 ? -39.408 -19.835 47.490 1.00 95.06 95 LEU A C 1
ATOM 685 O O . LEU A 1 95 ? -39.100 -20.851 48.122 1.00 95.06 95 LEU A O 1
ATOM 689 N N . ILE A 1 96 ? -40.210 -18.898 47.999 1.00 96.19 96 ILE A N 1
ATOM 690 C CA . ILE A 1 96 ? -40.788 -18.941 49.348 1.00 96.19 96 ILE A CA 1
ATOM 691 C C . ILE A 1 96 ? -41.730 -20.142 49.490 1.00 96.19 96 ILE A C 1
ATOM 693 O O . ILE A 1 96 ? -41.645 -20.885 50.470 1.00 96.19 96 ILE A O 1
ATOM 697 N N . ALA A 1 97 ? -42.590 -20.401 48.500 1.00 96.12 97 ALA A N 1
ATOM 698 C CA . ALA A 1 97 ? -43.495 -21.550 48.509 1.00 96.12 97 ALA A CA 1
ATOM 699 C C . ALA A 1 97 ? -42.732 -22.885 48.590 1.00 96.12 97 ALA A C 1
ATOM 701 O O . ALA A 1 97 ? -43.096 -23.774 49.371 1.00 96.12 97 ALA A O 1
ATOM 702 N N . ARG A 1 98 ? -41.629 -23.013 47.838 1.00 95.12 98 ARG A N 1
ATOM 703 C CA . ARG A 1 98 ? -40.722 -24.171 47.909 1.00 95.12 98 ARG A CA 1
ATOM 704 C C . ARG A 1 98 ? -40.094 -24.313 49.295 1.00 95.12 98 ARG A C 1
ATOM 706 O O . ARG A 1 98 ? -40.130 -25.412 49.855 1.00 95.12 98 ARG A O 1
ATOM 713 N N . ASN A 1 99 ? -39.582 -23.221 49.872 1.00 95.12 99 ASN A N 1
ATOM 714 C CA . ASN A 1 99 ? -39.022 -23.219 51.226 1.00 95.12 99 ASN A CA 1
ATOM 715 C C . ASN A 1 99 ? -40.058 -23.680 52.265 1.00 95.12 99 ASN A C 1
ATOM 717 O O . ASN A 1 99 ? -39.791 -24.616 53.017 1.00 95.12 99 ASN A O 1
ATOM 721 N N . ARG A 1 100 ? -41.273 -23.117 52.241 1.00 95.62 100 ARG A N 1
ATOM 722 C CA . ARG A 1 100 ? -42.362 -23.467 53.171 1.00 95.62 100 ARG A CA 1
ATOM 723 C C . ARG A 1 100 ? -42.703 -24.963 53.130 1.00 95.62 100 ARG A C 1
ATOM 725 O O . ARG A 1 100 ? -42.887 -25.573 54.185 1.00 95.62 100 ARG A O 1
ATOM 732 N N . ARG A 1 101 ? -42.716 -25.584 51.941 1.00 96.25 101 ARG A N 1
ATOM 733 C CA . ARG A 1 101 ? -42.991 -27.026 51.767 1.00 96.25 101 ARG A CA 1
ATOM 734 C C . ARG A 1 101 ? -41.918 -27.924 52.389 1.00 96.25 101 ARG A C 1
ATOM 736 O O . ARG A 1 101 ? -42.242 -29.004 52.878 1.00 96.25 101 ARG A O 1
ATOM 743 N N . MET A 1 102 ? -40.653 -27.499 52.388 1.00 95.25 102 MET A N 1
ATOM 744 C CA . MET A 1 102 ? -39.520 -28.294 52.885 1.00 95.25 102 MET A CA 1
ATOM 745 C C . MET A 1 102 ? -38.655 -27.526 53.894 1.00 95.25 102 MET A C 1
ATOM 747 O O . MET A 1 102 ? -37.431 -27.657 53.899 1.00 95.25 102 MET A O 1
ATOM 751 N N . ARG A 1 103 ? -39.291 -26.780 54.807 1.00 93.81 103 ARG A N 1
ATOM 752 C CA . ARG A 1 103 ? -38.637 -25.844 55.749 1.00 93.81 103 ARG A CA 1
ATOM 753 C C . ARG A 1 103 ? -37.501 -26.428 56.593 1.00 93.81 103 ARG A C 1
ATOM 755 O O . ARG A 1 103 ? -36.646 -25.703 57.080 1.00 93.81 103 ARG A O 1
ATOM 762 N N . ARG A 1 104 ? -37.523 -27.746 56.828 1.00 93.50 104 ARG A N 1
ATOM 763 C CA . ARG A 1 104 ? -36.493 -28.453 57.610 1.00 93.50 104 ARG A CA 1
ATOM 764 C C . ARG A 1 104 ? -35.261 -28.813 56.781 1.00 93.50 104 ARG A C 1
ATOM 766 O O . ARG A 1 104 ? -34.207 -29.047 57.354 1.00 93.50 104 ARG A O 1
ATOM 773 N N . ARG A 1 105 ? -35.413 -28.909 55.459 1.00 94.12 105 ARG A N 1
ATOM 774 C CA . ARG A 1 105 ? -34.365 -29.341 54.528 1.00 94.12 105 ARG A CA 1
ATOM 775 C C . ARG A 1 105 ? -33.759 -28.178 53.750 1.00 94.12 105 ARG A C 1
ATOM 777 O O . ARG A 1 105 ? -32.593 -28.268 53.394 1.00 94.12 105 ARG A O 1
ATOM 784 N N . ILE A 1 106 ? -34.531 -27.126 53.478 1.00 95.31 106 ILE A N 1
ATOM 785 C CA . ILE A 1 106 ? -34.088 -25.978 52.680 1.00 95.31 106 ILE A CA 1
ATOM 786 C C . ILE A 1 106 ? -33.505 -24.884 53.576 1.00 95.31 106 ILE A C 1
ATOM 788 O O . ILE A 1 106 ? -34.149 -24.439 54.523 1.00 95.31 106 ILE A O 1
ATOM 792 N N . THR A 1 107 ? -32.317 -24.407 53.217 1.00 95.81 107 THR A N 1
ATOM 793 C CA . THR A 1 107 ? -31.731 -23.153 53.703 1.00 95.81 107 THR A CA 1
ATOM 794 C C . THR A 1 107 ? -31.628 -22.184 52.529 1.00 95.81 107 THR A C 1
ATOM 796 O O . THR A 1 107 ? -31.124 -22.563 51.472 1.00 95.81 107 THR A O 1
ATOM 799 N N . LEU A 1 108 ? -32.144 -20.963 52.691 1.00 95.94 108 LEU A N 1
ATOM 800 C CA . LEU A 1 108 ? -31.980 -19.890 51.708 1.00 95.94 108 LEU A CA 1
ATOM 801 C C . LEU A 1 108 ? -30.709 -19.103 52.033 1.00 95.94 108 LEU A C 1
ATOM 803 O O . LEU A 1 108 ? -30.414 -18.864 53.206 1.00 95.94 108 LEU A O 1
ATOM 807 N N . LEU A 1 109 ? -29.963 -18.720 51.003 1.00 94.88 109 LEU A N 1
ATOM 808 C CA . LEU A 1 109 ? -28.766 -17.902 51.142 1.00 94.88 109 LEU A CA 1
ATOM 809 C C . LEU A 1 109 ? -28.708 -16.848 50.039 1.00 94.88 109 LEU A C 1
ATOM 811 O O . LEU A 1 109 ? -28.751 -17.189 48.853 1.00 94.88 109 LEU A O 1
ATOM 815 N N . ASP A 1 110 ? -28.532 -15.593 50.442 1.00 93.06 110 ASP A N 1
ATOM 816 C CA . ASP A 1 110 ? -28.254 -14.509 49.510 1.00 93.06 110 ASP A CA 1
ATOM 817 C C . ASP A 1 110 ? -26.811 -14.627 49.004 1.00 93.06 110 ASP A C 1
ATOM 819 O O . ASP A 1 110 ? -25.843 -14.643 49.774 1.00 93.06 110 ASP A O 1
ATOM 823 N N . ILE A 1 111 ? -26.667 -14.725 47.687 1.00 90.62 111 ILE A N 1
ATOM 824 C CA . ILE A 1 111 ? -25.375 -14.874 47.026 1.00 90.62 111 ILE A CA 1
ATOM 825 C C . ILE A 1 111 ? -24.470 -13.655 47.225 1.00 90.62 111 ILE A C 1
ATOM 827 O O . ILE A 1 111 ? -23.250 -13.813 47.248 1.00 90.62 111 ILE A O 1
ATOM 831 N N . GLU A 1 112 ? -25.034 -12.458 47.383 1.00 87.38 112 GLU A N 1
ATOM 832 C CA . GLU A 1 112 ? -24.252 -11.234 47.549 1.00 87.38 112 GLU A CA 1
ATOM 833 C C . GLU A 1 112 ? -23.678 -11.145 48.964 1.00 87.38 112 GLU A C 1
ATOM 835 O O . GLU A 1 112 ? -22.499 -10.836 49.125 1.00 87.38 112 GLU A O 1
ATOM 840 N N . ILE A 1 113 ? -24.450 -11.552 49.976 1.00 87.75 113 ILE A N 1
ATOM 841 C CA . ILE A 1 113 ? -23.962 -11.693 51.356 1.00 87.75 113 ILE A CA 1
ATOM 842 C C . ILE A 1 113 ? -22.840 -12.738 51.411 1.00 87.75 113 ILE A C 1
ATOM 844 O O . ILE A 1 113 ? -21.766 -12.48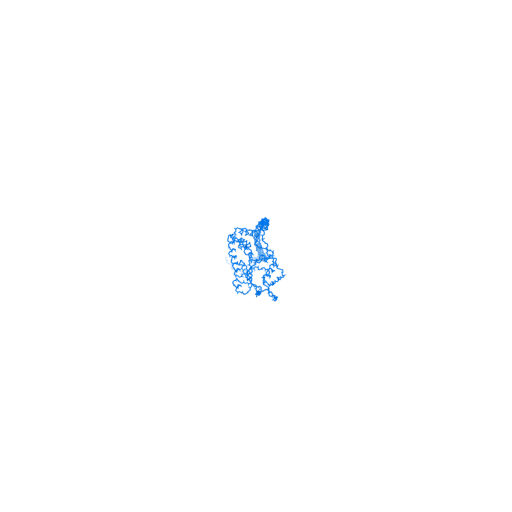5 51.959 1.00 87.75 113 ILE A O 1
ATOM 848 N N . ALA A 1 114 ? -23.052 -13.885 50.756 1.00 89.50 114 ALA A N 1
ATOM 849 C CA . ALA A 1 114 ? -22.065 -14.959 50.677 1.00 89.50 114 ALA A CA 1
ATOM 850 C C . ALA A 1 114 ? -20.752 -14.542 49.995 1.00 89.50 114 ALA A C 1
ATOM 852 O O . ALA A 1 114 ? -19.698 -15.118 50.271 1.00 89.50 114 ALA A O 1
ATOM 853 N N . ARG A 1 115 ? -20.809 -13.572 49.076 1.00 87.00 115 ARG A N 1
ATOM 854 C CA . ARG A 1 115 ? -19.635 -13.004 48.398 1.00 87.00 115 ARG A CA 1
ATOM 855 C C . ARG A 1 115 ? -18.961 -11.914 49.222 1.00 87.00 115 ARG A C 1
ATOM 857 O O . ARG A 1 115 ? -17.736 -11.845 49.200 1.00 87.00 115 ARG A O 1
ATOM 864 N N . ALA A 1 116 ? -19.743 -11.083 49.908 1.00 85.31 116 ALA A N 1
ATOM 865 C CA . ALA A 1 116 ? -19.240 -9.982 50.718 1.00 85.31 116 ALA A CA 1
ATOM 866 C C . ALA A 1 116 ? -18.474 -10.483 51.950 1.00 85.31 116 ALA A C 1
ATOM 868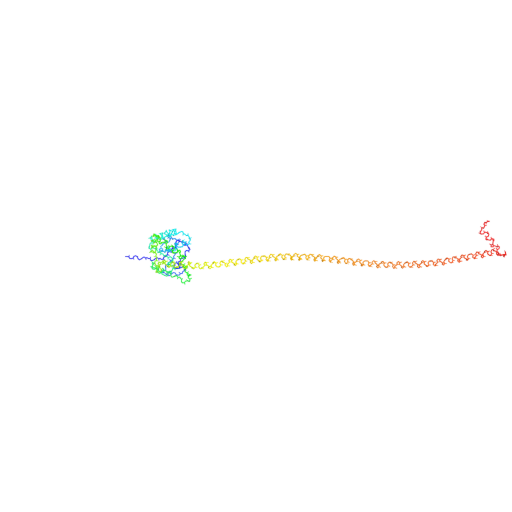 O O . ALA A 1 116 ? -17.390 -9.981 52.234 1.00 85.31 116 ALA A O 1
ATOM 869 N N . ASP A 1 117 ? -19.006 -11.499 52.637 1.00 88.44 117 ASP A N 1
ATOM 870 C CA . ASP A 1 117 ? -18.362 -12.109 53.801 1.00 88.44 117 ASP A CA 1
ATOM 871 C C . ASP A 1 117 ? -18.458 -13.647 53.749 1.00 88.44 117 ASP A C 1
ATOM 873 O O . ASP A 1 117 ? -19.367 -14.267 54.329 1.00 88.44 117 ASP A O 1
ATOM 877 N N . PRO A 1 118 ? -17.530 -14.301 53.028 1.00 88.88 118 PRO A N 1
ATOM 878 C CA . PRO A 1 118 ? -17.549 -15.748 52.876 1.00 88.88 118 PRO A CA 1
ATOM 879 C C . PRO A 1 118 ? -17.289 -16.484 54.197 1.00 88.88 118 PRO A C 1
ATOM 881 O O . PRO A 1 118 ? -17.790 -17.595 54.383 1.00 88.88 118 PRO A O 1
ATOM 884 N N . ASP A 1 119 ? -16.542 -15.895 55.133 1.00 88.38 119 ASP A N 1
ATOM 885 C CA . ASP A 1 119 ? -16.208 -16.544 56.400 1.00 88.38 119 ASP A CA 1
ATOM 886 C C . ASP A 1 119 ? -17.371 -16.505 57.392 1.00 88.38 119 ASP A C 1
ATOM 888 O O . ASP A 1 119 ? -17.701 -17.546 57.977 1.00 88.38 119 ASP A O 1
ATOM 892 N N . ALA A 1 120 ? -18.050 -15.362 57.539 1.00 90.62 120 ALA A N 1
ATOM 893 C CA . ALA A 1 120 ? -19.262 -15.290 58.353 1.00 90.62 120 ALA A CA 1
ATOM 894 C C . ALA A 1 120 ? -20.362 -16.192 57.785 1.00 90.62 120 ALA A C 1
ATOM 896 O O . ALA A 1 120 ? -21.003 -16.937 58.533 1.00 90.62 120 ALA A O 1
ATOM 897 N N . THR A 1 121 ? -20.523 -16.202 56.459 1.00 91.81 121 THR A N 1
ATOM 898 C CA . THR A 1 121 ? -21.478 -17.081 55.773 1.00 91.81 121 THR A CA 1
ATOM 899 C C . THR A 1 121 ? -21.170 -18.551 56.026 1.00 91.81 121 THR A C 1
ATOM 901 O O . THR A 1 121 ? -22.064 -19.326 56.370 1.00 91.81 121 THR A O 1
ATOM 904 N N . ARG A 1 122 ? -19.896 -18.947 55.918 1.00 91.31 122 ARG A N 1
ATOM 905 C CA . ARG A 1 122 ? -19.453 -20.311 56.217 1.00 91.31 122 ARG A CA 1
ATOM 906 C C . ARG A 1 122 ? -19.773 -20.691 57.659 1.00 91.31 122 ARG A C 1
ATOM 908 O O . ARG A 1 122 ? -20.345 -21.753 57.885 1.00 91.31 122 ARG A O 1
ATOM 915 N N . LYS A 1 123 ? -19.454 -19.830 58.629 1.00 91.75 123 LYS A N 1
ATOM 916 C CA . LYS A 1 123 ? -19.740 -20.066 60.054 1.00 91.75 123 LYS A CA 1
ATOM 917 C C . LYS A 1 123 ? -21.241 -20.238 60.307 1.00 91.75 123 LYS A C 1
ATOM 919 O O . LYS A 1 123 ? -21.637 -21.180 60.994 1.00 91.75 123 LYS A O 1
ATOM 924 N N . ALA A 1 124 ? -22.070 -19.371 59.725 1.00 93.38 124 ALA A N 1
ATOM 925 C CA . ALA A 1 124 ? -23.523 -19.426 59.857 1.00 93.38 124 ALA A CA 1
ATOM 926 C C . ALA A 1 124 ? -24.114 -20.699 59.223 1.00 93.38 124 ALA A C 1
ATOM 928 O O . ALA A 1 124 ? -24.945 -21.370 59.840 1.00 93.38 124 ALA A O 1
ATOM 929 N N . LEU A 1 125 ? -23.646 -21.085 58.030 1.00 92.62 125 LEU A N 1
ATOM 930 C CA . LEU A 1 125 ? -24.072 -22.318 57.366 1.00 92.62 125 LEU A CA 1
ATOM 931 C C . LEU A 1 125 ? -23.645 -23.562 58.148 1.00 92.62 125 LEU A C 1
ATOM 933 O O . LEU A 1 125 ? -24.466 -24.456 58.341 1.00 92.62 125 LEU A O 1
ATOM 937 N N . SER A 1 126 ? -22.400 -23.618 58.631 1.00 91.38 126 SER A N 1
ATOM 938 C CA . SER A 1 126 ? -21.911 -24.749 59.428 1.00 91.38 126 SER A CA 1
ATOM 939 C C . SER A 1 126 ? -22.735 -24.926 60.705 1.00 91.38 126 SER A C 1
ATOM 941 O O . SER A 1 126 ? -23.162 -26.037 61.024 1.00 91.38 126 SER A O 1
ATOM 943 N N . ALA A 1 127 ? -23.042 -23.822 61.398 1.00 92.19 127 ALA A N 1
ATOM 944 C CA . ALA A 1 127 ? -23.897 -23.832 62.582 1.00 92.19 127 ALA A CA 1
ATOM 945 C C . ALA A 1 127 ? -25.323 -24.307 62.261 1.00 92.19 127 ALA A C 1
ATOM 947 O O . ALA A 1 127 ? -25.900 -25.093 63.012 1.00 92.19 127 ALA A O 1
ATOM 948 N N . ARG A 1 128 ? -25.887 -23.875 61.124 1.00 92.12 128 ARG A N 1
ATOM 949 C CA . ARG A 1 128 ? -27.232 -24.272 60.684 1.00 92.12 128 ARG A CA 1
ATOM 950 C C . ARG A 1 128 ? -27.318 -25.748 60.294 1.00 92.12 128 ARG A C 1
ATOM 952 O O . ARG A 1 128 ? -28.341 -26.379 60.552 1.00 92.12 128 ARG A O 1
ATOM 959 N N . LEU A 1 129 ? -26.276 -26.282 59.660 1.00 90.25 129 LEU A N 1
ATOM 960 C CA . LEU A 1 129 ? -26.223 -27.659 59.163 1.00 90.25 129 LEU A CA 1
ATOM 961 C C . LEU A 1 129 ? -25.699 -28.660 60.206 1.00 90.25 129 LEU A C 1
ATOM 963 O O . LEU A 1 129 ? -25.836 -29.867 60.008 1.00 90.25 129 LEU A O 1
ATOM 967 N N . GLY A 1 130 ? -25.105 -28.175 61.302 1.00 89.94 130 GLY A N 1
ATOM 968 C CA . GLY A 1 130 ? -24.498 -29.008 62.342 1.00 89.94 130 GLY A CA 1
ATOM 969 C C . GLY A 1 130 ? -23.237 -29.745 61.879 1.00 89.94 130 GLY A C 1
ATOM 970 O O . GLY A 1 130 ? -22.901 -30.786 62.440 1.00 89.94 130 GLY A O 1
ATOM 971 N N . ARG A 1 131 ? -22.571 -29.250 60.828 1.00 87.94 131 ARG A N 1
ATOM 972 C CA . ARG A 1 131 ? -21.344 -29.822 60.258 1.00 87.94 131 ARG A CA 1
ATOM 973 C C . ARG A 1 131 ? -20.465 -28.723 59.690 1.00 87.94 131 ARG A C 1
ATOM 975 O O . ARG A 1 131 ? -20.972 -27.766 59.112 1.00 87.94 131 ARG A O 1
ATOM 982 N N . ASP A 1 132 ? -19.158 -28.910 59.785 1.00 87.00 132 ASP A N 1
ATOM 983 C CA . ASP A 1 132 ? -18.204 -27.952 59.248 1.00 87.00 132 ASP A CA 1
ATOM 984 C C . ASP A 1 132 ? -18.157 -28.008 57.720 1.00 87.00 132 ASP A C 1
ATOM 986 O O . ASP A 1 132 ? -17.958 -29.059 57.100 1.00 87.00 132 ASP A O 1
ATOM 990 N N . LEU A 1 133 ? -18.335 -26.843 57.102 1.00 86.19 133 LEU A N 1
ATOM 991 C CA . LEU A 1 133 ? -18.038 -26.644 55.693 1.00 86.19 133 LEU A CA 1
ATOM 992 C C . LEU A 1 133 ? -16.519 -26.599 55.464 1.00 86.19 133 LEU A C 1
ATOM 994 O O . LEU A 1 133 ? -15.795 -25.997 56.269 1.00 86.19 133 LEU A O 1
ATOM 998 N N . PRO A 1 134 ? -16.028 -27.187 54.356 1.00 81.25 134 PRO A N 1
ATOM 999 C CA . PRO A 1 134 ? -14.611 -27.161 54.023 1.00 81.25 134 PRO A CA 1
ATOM 1000 C C . PRO A 1 134 ? -14.113 -25.717 53.928 1.00 81.25 134 PRO A C 1
ATOM 1002 O O . PRO A 1 134 ? -14.791 -24.836 53.395 1.00 81.25 134 PRO A O 1
ATOM 1005 N N . GLN A 1 135 ? -12.921 -25.467 54.469 1.00 79.19 135 GLN A N 1
ATOM 1006 C CA . GLN A 1 135 ? -12.280 -24.168 54.326 1.00 79.19 135 GLN A CA 1
ATOM 1007 C C . GLN A 1 135 ? -11.933 -23.966 52.843 1.00 79.19 135 GLN A C 1
ATOM 1009 O O . GLN A 1 135 ? -11.363 -24.882 52.243 1.00 79.19 135 GLN A O 1
ATOM 1014 N N . PRO A 1 136 ? -12.287 -22.820 52.232 1.00 71.69 136 PRO A N 1
ATOM 1015 C CA . PRO A 1 136 ? -11.881 -22.546 50.862 1.00 71.69 136 PRO A CA 1
ATOM 1016 C C . PRO A 1 136 ? -10.355 -22.624 50.786 1.00 71.69 136 PRO A C 1
ATOM 1018 O O . PRO A 1 136 ? -9.662 -22.065 51.640 1.00 71.69 136 PRO A O 1
ATOM 1021 N N . GLU A 1 137 ? -9.830 -23.350 49.798 1.00 68.88 137 GLU A N 1
ATOM 1022 C CA . GLU A 1 137 ? -8.391 -23.380 49.550 1.00 68.88 137 GLU A CA 1
ATOM 1023 C C . GLU A 1 137 ? -7.918 -21.931 49.393 1.00 68.88 137 GLU A C 1
ATOM 1025 O O . GLU A 1 137 ? -8.453 -21.197 48.561 1.00 68.88 137 GLU A O 1
ATOM 1030 N N . GLN A 1 138 ? -6.939 -21.512 50.204 1.00 60.75 138 GLN A N 1
ATOM 1031 C CA . GLN A 1 138 ? -6.322 -20.178 50.164 1.00 60.75 138 GLN A CA 1
ATOM 1032 C C . GLN A 1 138 ? -5.473 -19.977 48.891 1.00 60.75 138 GLN A C 1
ATOM 1034 O O . GLN A 1 138 ? -4.377 -19.424 48.926 1.00 60.75 138 GLN A O 1
ATOM 1039 N N . GLY A 1 139 ? -5.955 -20.455 47.745 1.00 57.50 139 GLY A N 1
ATOM 1040 C CA . GLY A 1 139 ? -5.474 -20.023 46.448 1.00 57.50 139 GLY A CA 1
ATOM 1041 C C . GLY A 1 139 ? -5.919 -18.585 46.228 1.00 57.50 139 GLY A C 1
ATOM 1042 O O . GLY A 1 139 ? -7.027 -18.215 46.611 1.00 57.50 139 GLY A O 1
ATOM 1043 N N . THR A 1 140 ? -5.049 -17.787 45.620 1.00 49.75 140 THR A N 1
ATOM 1044 C CA . THR A 1 140 ? -5.272 -16.422 45.132 1.00 49.75 140 THR A CA 1
ATOM 1045 C C . THR A 1 140 ? -6.499 -16.358 44.217 1.00 49.75 140 THR A C 1
ATOM 1047 O O . THR A 1 140 ? -6.403 -16.307 42.993 1.00 49.75 140 THR A O 1
ATOM 1050 N N . ALA A 1 141 ? -7.691 -16.403 44.808 1.00 53.09 141 ALA A N 1
ATOM 1051 C CA . ALA A 1 141 ? -8.925 -16.132 44.112 1.00 53.09 141 ALA A CA 1
ATOM 1052 C C . ALA A 1 141 ? -8.881 -14.648 43.728 1.00 53.09 141 ALA A C 1
ATOM 1054 O O . ALA A 1 141 ? -8.621 -13.813 44.600 1.00 53.09 141 ALA A O 1
ATOM 1055 N N . PRO A 1 142 ? -9.080 -14.302 42.443 1.00 57.88 142 PRO A N 1
ATOM 1056 C CA . PRO A 1 142 ? -9.179 -12.909 42.044 1.00 57.88 142 PRO A CA 1
ATOM 1057 C C . PRO A 1 142 ? -10.242 -12.223 42.911 1.00 57.88 142 PRO A C 1
ATOM 1059 O O . PRO A 1 142 ? -11.247 -12.871 43.236 1.00 57.88 142 PRO A O 1
ATOM 1062 N N . PRO A 1 143 ? -10.021 -10.957 43.317 1.00 57.56 143 PRO A N 1
ATOM 1063 C CA . PRO A 1 143 ? -10.995 -10.217 44.107 1.00 57.56 143 PRO A CA 1
ATOM 1064 C C . PRO A 1 143 ? -12.351 -10.350 43.421 1.00 57.56 143 PRO A C 1
ATOM 1066 O O . PRO A 1 143 ? -12.455 -10.152 42.206 1.00 57.56 143 PRO A O 1
ATOM 1069 N N . ALA A 1 144 ? -13.359 -10.791 44.178 1.00 55.91 144 ALA A N 1
ATOM 1070 C CA . ALA A 1 144 ? -14.697 -10.967 43.639 1.00 55.91 144 ALA A CA 1
ATOM 1071 C C . ALA A 1 144 ? -15.101 -9.651 42.952 1.00 55.91 144 ALA A C 1
ATOM 1073 O O . ALA A 1 144 ? -14.887 -8.589 43.546 1.00 55.91 144 ALA A O 1
ATOM 1074 N N . PRO A 1 145 ? -15.613 -9.686 41.707 1.00 56.84 145 PRO A N 1
ATOM 1075 C CA . PRO A 1 145 ? -16.051 -8.468 41.046 1.00 56.84 145 PRO A CA 1
ATOM 1076 C C . PRO A 1 145 ? -17.052 -7.782 41.976 1.00 56.84 145 PRO A C 1
ATOM 1078 O O . PRO A 1 145 ? -18.013 -8.417 42.417 1.00 56.84 145 PRO A O 1
ATOM 1081 N N . ALA A 1 146 ? -16.778 -6.522 42.326 1.00 57.06 146 ALA A N 1
ATOM 1082 C CA . ALA A 1 146 ? -17.692 -5.715 43.122 1.00 57.06 146 ALA A CA 1
ATOM 1083 C C . ALA A 1 146 ? -19.094 -5.808 42.503 1.00 57.06 146 ALA A C 1
ATOM 1085 O O . ALA A 1 146 ? -19.194 -5.836 41.274 1.00 57.06 146 ALA A O 1
ATOM 1086 N N . SER A 1 147 ? -20.132 -5.907 43.350 1.00 57.22 147 SER A N 1
ATOM 1087 C CA . SER A 1 147 ? -21.558 -5.964 42.977 1.00 57.22 147 SER A CA 1
ATOM 1088 C C . SER A 1 147 ? -21.788 -5.322 41.606 1.00 57.22 147 SER A C 1
ATOM 1090 O O . SER A 1 147 ? -21.709 -4.103 41.472 1.00 57.22 147 SER A O 1
ATOM 1092 N N . THR A 1 148 ? -22.051 -6.144 40.589 1.00 64.81 148 THR A N 1
ATOM 1093 C CA . THR A 1 148 ? -22.091 -5.747 39.167 1.00 64.81 148 THR A CA 1
ATOM 1094 C C . THR A 1 148 ? -23.226 -4.786 38.827 1.00 64.81 148 THR A C 1
ATOM 1096 O O . THR A 1 148 ? -23.304 -4.286 37.709 1.00 64.81 148 THR A O 1
ATOM 1099 N N . THR A 1 149 ? -24.129 -4.539 39.775 1.00 77.31 149 THR A N 1
ATOM 1100 C CA . THR A 1 149 ? -25.268 -3.648 39.578 1.00 77.31 149 THR A CA 1
ATOM 1101 C C . THR A 1 149 ? -24.876 -2.217 39.925 1.00 77.31 149 THR A C 1
ATOM 1103 O O . THR A 1 149 ? -24.522 -1.937 41.072 1.00 77.31 149 THR A O 1
ATOM 1106 N N . ASP A 1 150 ? -24.975 -1.333 38.930 1.00 84.88 150 ASP A N 1
ATOM 1107 C CA . ASP A 1 150 ? -24.791 0.115 39.057 1.00 84.88 150 ASP A CA 1
ATOM 1108 C C . ASP A 1 150 ? -25.536 0.652 40.303 1.00 84.88 150 ASP A C 1
ATOM 1110 O O . ASP A 1 150 ? -26.735 0.372 40.461 1.00 84.88 150 ASP A O 1
ATOM 1114 N N . PRO A 1 151 ? -24.865 1.405 41.198 1.00 85.75 151 PRO A N 1
ATOM 1115 C CA . PRO A 1 151 ? -25.494 2.007 42.371 1.00 85.75 151 PRO A CA 1
ATOM 1116 C C . PRO A 1 151 ? -26.769 2.806 42.056 1.00 85.75 151 PRO A C 1
ATOM 1118 O O . PRO A 1 151 ? -27.721 2.756 42.836 1.00 85.75 151 PRO A O 1
ATOM 1121 N N . MET A 1 152 ? -26.838 3.478 40.901 1.00 85.56 152 MET A N 1
ATOM 1122 C CA . MET A 1 152 ? -28.031 4.216 40.469 1.00 85.56 152 MET A CA 1
ATOM 1123 C C . MET A 1 152 ? -29.205 3.283 40.161 1.00 85.56 152 MET A C 1
ATOM 1125 O O . MET A 1 152 ? -30.345 3.563 40.536 1.00 85.56 152 MET A O 1
ATOM 1129 N N . LEU A 1 153 ? -28.935 2.134 39.539 1.00 90.94 153 LEU A N 1
ATOM 1130 C CA . LEU A 1 153 ? -29.952 1.114 39.280 1.00 90.94 153 LEU A CA 1
ATOM 1131 C C . LEU A 1 153 ? -30.413 0.434 40.574 1.00 90.94 153 LEU A C 1
ATOM 1133 O O . LEU A 1 153 ? -31.594 0.112 40.705 1.00 90.94 153 LEU A O 1
ATOM 1137 N N . ARG A 1 154 ? -29.519 0.262 41.558 1.00 90.94 154 ARG A N 1
ATOM 1138 C CA . ARG A 1 154 ? -29.887 -0.219 42.903 1.00 90.94 154 ARG A CA 1
ATOM 1139 C C . ARG A 1 154 ? -30.766 0.784 43.647 1.00 90.94 154 ARG A C 1
ATOM 1141 O O . ARG A 1 154 ? -31.727 0.375 44.294 1.00 90.94 154 ARG A O 1
ATOM 1148 N N . LEU A 1 155 ? -30.486 2.082 43.529 1.00 89.00 155 LEU A N 1
ATOM 1149 C CA . LEU A 1 155 ? -31.325 3.133 44.107 1.00 89.00 155 LEU A CA 1
ATOM 1150 C C . LEU A 1 155 ? -32.720 3.150 43.465 1.00 89.00 155 LEU A C 1
ATOM 1152 O O . LEU A 1 155 ? -33.723 3.199 44.175 1.00 89.00 155 LEU A O 1
ATOM 1156 N N . ALA A 1 156 ? -32.795 3.036 42.136 1.00 91.19 156 ALA A N 1
ATOM 1157 C CA . ALA A 1 156 ? -34.064 2.914 41.422 1.00 91.19 156 ALA A CA 1
ATOM 1158 C C . ALA A 1 156 ? -34.843 1.659 41.855 1.00 91.19 156 ALA A C 1
ATOM 1160 O O . ALA A 1 156 ? -36.040 1.739 42.126 1.00 91.19 156 ALA A O 1
ATOM 1161 N N . ALA A 1 157 ? -34.163 0.518 41.996 1.00 94.06 157 ALA A N 1
ATOM 1162 C CA . ALA A 1 157 ? -34.758 -0.708 42.520 1.00 94.06 157 ALA A CA 1
ATOM 1163 C C . ALA A 1 157 ? -35.292 -0.537 43.953 1.00 94.06 157 ALA A C 1
ATOM 1165 O O . ALA A 1 157 ? -36.392 -0.997 44.253 1.00 94.06 157 ALA A O 1
ATOM 1166 N N . SER A 1 158 ? -34.555 0.167 44.816 1.00 93.62 158 SER A N 1
ATOM 1167 C CA . SER A 1 158 ? -34.987 0.486 46.182 1.00 93.62 158 SER A CA 1
ATOM 1168 C C . SER A 1 158 ? -36.252 1.344 46.189 1.00 93.62 158 SER A C 1
ATOM 1170 O O . SER A 1 158 ? -37.212 1.026 46.890 1.00 93.62 158 SER A O 1
ATOM 1172 N N . ALA A 1 159 ? -36.311 2.373 45.339 1.00 92.56 159 ALA A N 1
ATOM 1173 C CA . ALA A 1 159 ? -37.497 3.213 45.192 1.00 92.56 159 ALA A CA 1
ATOM 1174 C C . ALA A 1 159 ? -38.716 2.425 44.672 1.00 92.56 159 ALA A C 1
ATOM 1176 O O . ALA A 1 159 ? -39.823 2.601 45.183 1.00 92.56 159 ALA A O 1
ATOM 1177 N N . LEU A 1 160 ? -38.519 1.521 43.704 1.00 94.44 160 LEU A N 1
ATOM 1178 C CA . LEU A 1 160 ? -39.584 0.651 43.192 1.00 94.44 160 LEU A CA 1
ATOM 1179 C C . LEU A 1 160 ? -40.126 -0.278 44.278 1.00 94.44 160 LEU A C 1
ATOM 1181 O O . LEU A 1 160 ? -41.338 -0.330 44.477 1.00 94.44 160 LEU A O 1
ATOM 1185 N N . LEU A 1 161 ? -39.244 -0.945 45.028 1.00 94.50 161 LEU A N 1
ATOM 1186 C CA . LEU A 1 161 ? -39.652 -1.767 46.167 1.00 94.50 161 LEU A CA 1
ATOM 1187 C C . LEU A 1 161 ? -40.393 -0.934 47.209 1.00 94.50 161 LEU A C 1
ATOM 1189 O O . LEU A 1 161 ? -41.440 -1.355 47.681 1.00 94.50 161 LEU A O 1
ATOM 1193 N N . ALA A 1 162 ? -39.905 0.264 47.540 1.00 94.06 162 ALA A N 1
ATOM 1194 C CA . ALA A 1 162 ? -40.556 1.143 48.507 1.00 94.06 162 ALA A CA 1
ATOM 1195 C C . ALA A 1 162 ? -41.988 1.533 48.093 1.00 94.06 162 ALA A C 1
ATOM 1197 O O . ALA A 1 162 ? -42.859 1.675 48.956 1.00 94.06 162 ALA A O 1
ATOM 1198 N N . SER A 1 163 ? -42.229 1.672 46.786 1.00 95.19 163 SER A N 1
ATOM 1199 C CA . SER A 1 163 ? -43.517 2.086 46.223 1.00 95.19 163 SER A CA 1
ATOM 1200 C C . SER A 1 163 ? -44.609 1.007 46.255 1.00 95.19 163 SER A C 1
ATOM 1202 O O . SER A 1 163 ? -45.789 1.355 46.262 1.00 95.19 163 SER A O 1
ATOM 1204 N N . ASP A 1 164 ? -44.246 -0.277 46.340 1.00 96.81 164 ASP A N 1
ATOM 1205 C CA . ASP A 1 164 ? -45.188 -1.401 46.348 1.00 96.81 164 ASP A CA 1
ATOM 1206 C C . ASP A 1 164 ? -45.167 -2.136 47.711 1.00 96.81 164 ASP A C 1
ATOM 1208 O O . ASP A 1 164 ? -44.215 -2.854 48.038 1.00 96.81 164 ASP A O 1
ATOM 1212 N N . PRO A 1 165 ? -46.224 -1.995 48.540 1.00 95.88 165 PRO A N 1
ATOM 1213 C CA . PRO A 1 165 ? -46.317 -2.672 49.831 1.00 95.88 165 PRO A CA 1
ATOM 1214 C C . PRO A 1 165 ? -46.227 -4.202 49.753 1.00 95.88 165 PRO A C 1
ATOM 1216 O O . PRO A 1 165 ? -45.664 -4.807 50.666 1.00 95.88 165 PRO A O 1
ATOM 1219 N N . ALA A 1 166 ? -46.762 -4.830 48.701 1.00 95.81 166 ALA A N 1
ATOM 1220 C CA . ALA A 1 166 ? -46.743 -6.283 48.555 1.00 95.81 166 ALA A CA 1
ATOM 1221 C C . ALA A 1 166 ? -45.317 -6.781 48.299 1.00 95.81 166 ALA A C 1
ATOM 1223 O O . ALA A 1 166 ? -44.847 -7.690 48.984 1.00 95.81 166 ALA A O 1
ATOM 1224 N N . ALA A 1 167 ? -44.590 -6.109 47.401 1.00 95.25 167 ALA A N 1
ATOM 1225 C CA . ALA A 1 167 ? -43.168 -6.355 47.178 1.00 95.25 167 ALA A CA 1
ATOM 1226 C C . ALA A 1 167 ? -42.333 -6.185 48.456 1.00 95.25 167 ALA A C 1
ATOM 1228 O O . ALA A 1 167 ? -41.481 -7.027 48.735 1.00 95.25 167 ALA A O 1
ATOM 1229 N N . ARG A 1 168 ? -42.585 -5.150 49.272 1.00 95.44 168 ARG A N 1
ATOM 1230 C CA . ARG A 1 168 ? -41.866 -4.980 50.551 1.00 95.44 168 ARG A CA 1
ATOM 1231 C C . ARG A 1 168 ? -42.101 -6.129 51.518 1.00 95.44 168 ARG A C 1
ATOM 1233 O O . ARG A 1 168 ? -41.150 -6.599 52.133 1.00 95.44 168 ARG A O 1
ATOM 1240 N N . MET A 1 169 ? -43.351 -6.570 51.665 1.00 96.06 169 MET A N 1
ATOM 1241 C CA . MET A 1 169 ? -43.668 -7.706 52.535 1.00 96.06 169 MET A CA 1
ATOM 1242 C C . MET A 1 169 ? -42.979 -8.980 52.048 1.00 96.06 169 MET A C 1
ATOM 1244 O O . MET A 1 169 ? -42.418 -9.712 52.858 1.00 96.06 169 MET A O 1
ATOM 1248 N N . LEU A 1 170 ? -42.971 -9.210 50.734 1.00 96.44 170 LEU A N 1
ATOM 1249 C CA . LEU A 1 170 ? -42.308 -10.358 50.125 1.00 96.44 170 LEU A CA 1
ATOM 1250 C C . LEU A 1 170 ? -40.783 -10.316 50.323 1.00 96.44 170 LEU A C 1
ATOM 1252 O O . LEU A 1 170 ? -40.180 -11.334 50.653 1.00 96.44 170 LEU A O 1
ATOM 1256 N N . ALA A 1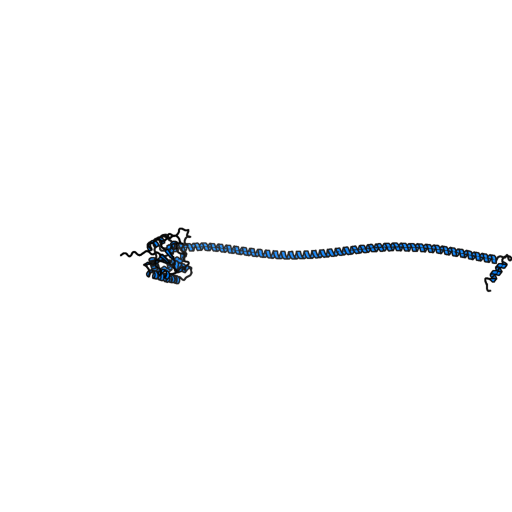 171 ? -40.166 -9.139 50.172 1.00 94.94 171 ALA A N 1
ATOM 1257 C CA . ALA A 1 171 ? -38.740 -8.936 50.423 1.00 94.94 171 ALA A CA 1
ATOM 1258 C C . ALA A 1 171 ? -38.382 -9.192 51.894 1.00 94.94 171 ALA A C 1
ATOM 1260 O O . ALA A 1 171 ? -37.435 -9.924 52.168 1.00 94.94 171 ALA A O 1
ATOM 1261 N N . ALA A 1 172 ? -39.172 -8.654 52.829 1.00 93.94 172 ALA A N 1
ATOM 1262 C CA . ALA A 1 172 ? -38.976 -8.874 54.260 1.00 93.94 172 ALA A CA 1
ATOM 1263 C C . ALA A 1 172 ? -39.169 -10.349 54.648 1.00 93.94 172 ALA A C 1
ATOM 1265 O O . ALA A 1 172 ? -38.435 -10.873 55.484 1.00 93.94 172 ALA A O 1
ATOM 1266 N N . GLU A 1 173 ? -40.133 -11.043 54.032 1.00 96.56 173 GLU A N 1
ATOM 1267 C CA . GLU A 1 173 ? -40.303 -12.481 54.238 1.00 96.56 173 GLU A CA 1
ATOM 1268 C C . GLU A 1 173 ? -39.102 -13.268 53.703 1.00 96.56 173 GLU A C 1
ATOM 1270 O O . GLU A 1 173 ? -38.590 -14.147 54.397 1.00 96.56 173 GLU A O 1
ATOM 1275 N N . LEU A 1 174 ? -38.634 -12.955 52.491 1.00 95.31 174 LEU A N 1
ATOM 1276 C CA . LEU A 1 174 ? -37.459 -13.600 51.915 1.00 95.31 174 LEU A CA 1
ATOM 1277 C C . LEU A 1 174 ? -36.232 -13.409 52.816 1.00 95.31 174 LEU A C 1
ATOM 1279 O O . LEU A 1 174 ? -35.537 -14.382 53.102 1.00 95.31 174 LEU A O 1
ATOM 1283 N N . GLU A 1 175 ? -35.995 -12.191 53.301 1.00 92.81 175 GLU A N 1
ATOM 1284 C CA . GLU A 1 175 ? -34.895 -11.867 54.213 1.00 92.81 175 GLU A CA 1
ATOM 1285 C C . GLU A 1 175 ? -35.005 -12.640 55.535 1.00 92.81 175 GLU A C 1
ATOM 1287 O O . GLU A 1 175 ? -34.036 -13.260 55.967 1.00 92.81 175 GLU A O 1
ATOM 1292 N N . ALA A 1 176 ? -36.201 -12.713 56.126 1.00 93.56 176 ALA A N 1
ATOM 1293 C CA . ALA A 1 176 ? -36.437 -13.464 57.359 1.00 93.56 176 ALA A CA 1
ATOM 1294 C C . ALA A 1 176 ? -36.233 -14.985 57.202 1.00 93.56 176 ALA A C 1
ATOM 1296 O O . ALA A 1 176 ? -35.888 -15.672 58.166 1.00 93.56 176 ALA A O 1
ATOM 1297 N N . LEU A 1 177 ? -36.464 -15.528 56.001 1.00 95.06 177 LEU A N 1
ATOM 1298 C CA . LEU A 1 177 ? -36.206 -16.935 55.670 1.00 95.06 177 LEU A CA 1
ATOM 1299 C C . LEU A 1 177 ? -34.746 -17.204 55.274 1.00 95.06 177 LEU A C 1
ATOM 1301 O O . LEU A 1 177 ? -34.331 -18.368 55.219 1.00 95.06 177 LEU A O 1
ATOM 1305 N N . SER A 1 178 ? -33.986 -16.151 54.981 1.00 93.94 178 SER A N 1
ATOM 1306 C CA . SER A 1 178 ? -32.594 -16.229 54.557 1.00 93.94 178 SER A CA 1
ATOM 1307 C C . SER A 1 178 ? -31.656 -16.399 55.738 1.00 93.94 178 SER A C 1
ATOM 1309 O O . SER A 1 178 ? -31.927 -15.990 56.867 1.00 93.94 178 SER A O 1
ATOM 1311 N N . LEU A 1 179 ? -30.522 -17.043 55.484 1.00 92.19 179 LEU A N 1
ATOM 1312 C CA . LEU A 1 179 ? -29.469 -17.153 56.476 1.00 92.19 179 LEU A CA 1
ATOM 1313 C C . LEU A 1 179 ? -28.877 -15.766 56.755 1.00 92.19 179 LEU A C 1
ATOM 1315 O O . LEU A 1 179 ? -28.149 -15.223 55.927 1.00 92.19 179 LEU A O 1
ATOM 1319 N N . MET A 1 180 ? -29.166 -15.218 57.933 1.00 87.25 180 MET A N 1
ATOM 1320 C CA . MET A 1 180 ? -28.601 -13.938 58.350 1.00 87.25 180 MET A CA 1
ATOM 1321 C C . MET A 1 180 ? -27.146 -14.100 58.799 1.00 87.25 180 MET A C 1
ATOM 1323 O O . MET A 1 180 ? -26.816 -14.975 59.603 1.00 87.25 180 MET A O 1
ATOM 1327 N N . THR A 1 181 ? -26.282 -13.220 58.303 1.00 84.94 181 THR A N 1
ATOM 1328 C CA . THR A 1 181 ? -24.900 -13.046 58.767 1.00 84.94 181 THR A CA 1
ATOM 1329 C C . THR A 1 181 ? -24.733 -11.650 59.353 1.00 84.94 181 THR A C 1
ATOM 1331 O O . THR A 1 181 ? -25.424 -10.730 58.926 1.00 84.94 181 THR A O 1
ATOM 1334 N N . GLU A 1 182 ? -23.773 -11.453 60.257 1.00 76.62 182 GLU A N 1
ATOM 1335 C CA . GLU A 1 182 ? -23.497 -10.145 60.883 1.00 76.62 182 GLU A CA 1
ATOM 1336 C C . GLU A 1 182 ? -23.161 -9.034 59.864 1.00 76.62 182 GLU A C 1
ATOM 1338 O O . GLU A 1 182 ? -23.424 -7.865 60.125 1.00 76.62 182 GLU A O 1
ATOM 1343 N N . ALA A 1 183 ? -22.660 -9.396 58.677 1.00 67.81 183 ALA A N 1
ATOM 1344 C CA . ALA A 1 183 ? -22.383 -8.473 57.573 1.00 67.81 183 ALA A CA 1
ATOM 1345 C C . ALA A 1 183 ? -23.636 -8.006 56.797 1.00 67.81 183 ALA A C 1
ATOM 1347 O O . ALA A 1 183 ? -23.536 -7.133 55.937 1.00 67.81 183 ALA A O 1
ATOM 1348 N N . SER A 1 184 ? -24.814 -8.572 57.083 1.00 62.22 184 SER A N 1
ATOM 1349 C CA . SER A 1 184 ? -26.079 -8.240 56.419 1.00 62.22 184 SER A CA 1
ATOM 1350 C C . SER A 1 184 ? -26.728 -7.020 57.074 1.00 62.22 184 SER A C 1
ATOM 1352 O O . SER A 1 184 ? -27.776 -7.121 57.708 1.00 62.22 184 SER A O 1
ATOM 1354 N N . GLY A 1 185 ? -26.081 -5.863 56.966 1.00 64.25 185 GLY A N 1
ATOM 1355 C CA . GLY A 1 185 ? -26.751 -4.592 57.225 1.00 64.25 185 GLY A CA 1
ATOM 1356 C C . GLY A 1 185 ? -27.646 -4.226 56.034 1.00 64.25 185 GLY A C 1
ATOM 1357 O O . GLY A 1 185 ? -27.235 -4.469 54.897 1.00 64.25 185 GLY A O 1
ATOM 1358 N N . PRO A 1 186 ? -28.842 -3.647 56.244 1.00 66.00 186 PRO A N 1
ATOM 1359 C CA . PRO A 1 186 ? -29.613 -3.081 55.143 1.00 66.00 186 PRO A CA 1
ATOM 1360 C C . PRO A 1 186 ? -28.755 -2.035 54.423 1.00 66.00 186 PRO A C 1
ATOM 1362 O O . PRO A 1 186 ? -28.091 -1.231 55.081 1.00 66.00 186 PRO A O 1
ATOM 1365 N N . ASP A 1 187 ? -28.750 -2.046 53.087 1.00 69.56 187 ASP A N 1
ATOM 1366 C CA . ASP A 1 187 ? -28.090 -0.988 52.323 1.00 69.56 187 ASP A CA 1
ATOM 1367 C C . ASP A 1 187 ? -28.718 0.353 52.719 1.00 69.56 187 ASP A C 1
ATOM 1369 O O . ASP A 1 187 ? -29.883 0.620 52.412 1.00 69.56 187 ASP A O 1
ATOM 1373 N N . ASP A 1 188 ? -27.957 1.195 53.415 1.00 78.31 188 ASP A N 1
ATOM 1374 C CA . ASP A 1 188 ? -28.424 2.522 53.788 1.00 78.31 188 ASP A CA 1
ATOM 1375 C C . ASP A 1 188 ? -28.647 3.339 52.501 1.00 78.31 188 ASP A C 1
ATOM 1377 O O . ASP A 1 188 ? -27.696 3.516 51.725 1.00 78.31 188 ASP A O 1
ATOM 1381 N N . PRO A 1 189 ? -29.871 3.836 52.235 1.00 74.81 189 PRO A N 1
ATOM 1382 C CA . PRO A 1 189 ? -30.177 4.604 51.031 1.00 74.81 189 PRO A CA 1
ATOM 1383 C C . PRO A 1 189 ? -29.241 5.800 50.835 1.00 74.81 189 PRO A C 1
ATOM 1385 O O . PRO A 1 189 ? -28.942 6.142 49.691 1.00 74.81 189 PRO A O 1
ATOM 1388 N N . VAL A 1 190 ? -28.723 6.397 51.914 1.00 79.75 190 VAL A N 1
ATOM 1389 C CA . VAL A 1 190 ? -27.753 7.499 51.828 1.00 79.75 190 VAL A CA 1
ATOM 1390 C C . VAL A 1 190 ? -26.449 7.028 51.178 1.00 79.75 190 VAL A C 1
ATOM 1392 O O . VAL A 1 190 ? -25.975 7.648 50.228 1.00 79.75 190 VAL A O 1
ATOM 1395 N N . THR A 1 191 ? -25.923 5.873 51.593 1.00 80.62 191 THR A N 1
ATOM 1396 C CA . THR A 1 191 ? -24.694 5.305 51.012 1.00 80.62 191 THR A CA 1
ATOM 1397 C C . THR A 1 191 ? -24.853 4.898 49.544 1.00 80.62 191 THR A C 1
ATOM 1399 O O . THR A 1 191 ? -23.895 4.974 48.772 1.00 80.62 191 THR A O 1
ATOM 1402 N N . LEU A 1 192 ? -26.056 4.488 49.123 1.00 77.56 192 LEU A N 1
ATOM 1403 C CA . LEU A 1 192 ? -26.347 4.201 47.714 1.00 77.56 192 LEU A CA 1
ATOM 1404 C C . LEU A 1 192 ? -26.373 5.480 46.870 1.00 77.56 192 LEU A C 1
ATOM 1406 O O . LEU A 1 192 ? -25.824 5.484 45.768 1.00 77.56 192 LEU A O 1
ATOM 1410 N N . VAL A 1 193 ? -26.962 6.562 47.390 1.00 81.38 193 VAL A N 1
ATOM 1411 C CA . VAL A 1 193 ? -26.978 7.877 46.728 1.00 81.38 193 VAL A CA 1
ATOM 1412 C C . VAL A 1 193 ? -25.562 8.430 46.582 1.00 81.38 193 VAL A C 1
ATOM 1414 O O . VAL A 1 193 ? -25.196 8.855 45.489 1.00 81.38 193 VAL A O 1
ATOM 1417 N N . GLU A 1 194 ? -24.741 8.374 47.633 1.00 82.44 194 GLU A N 1
ATOM 1418 C CA . GLU A 1 194 ? -23.346 8.836 47.588 1.00 82.44 194 GLU A CA 1
ATOM 1419 C C . GLU A 1 194 ? -22.524 8.075 46.541 1.00 82.44 194 GLU A C 1
ATOM 1421 O O . GLU A 1 194 ? -21.829 8.687 45.726 1.00 82.44 194 GLU A O 1
ATOM 1426 N N . LYS A 1 195 ? -22.651 6.741 46.503 1.00 79.56 195 LYS A N 1
ATOM 1427 C CA . LYS A 1 195 ? -21.986 5.910 45.488 1.00 79.56 195 LYS A CA 1
ATOM 1428 C C . LYS A 1 195 ? -22.490 6.230 44.079 1.00 79.56 195 LYS A C 1
ATOM 1430 O O . LYS A 1 195 ? -21.678 6.385 43.172 1.00 79.56 195 LYS A O 1
ATOM 1435 N N . GLY A 1 196 ? -23.802 6.370 43.888 1.00 77.12 196 GLY A N 1
ATOM 1436 C CA . GLY A 1 196 ? -24.392 6.706 42.589 1.00 77.12 196 GLY A CA 1
ATOM 1437 C C . GLY A 1 196 ? -23.951 8.074 42.069 1.00 77.12 196 GLY A C 1
ATOM 1438 O O . GLY A 1 196 ? -23.521 8.194 40.922 1.00 77.12 196 GLY A O 1
ATOM 1439 N N . MET A 1 197 ? -23.965 9.093 42.930 1.00 80.62 197 MET A N 1
ATOM 1440 C CA . MET A 1 197 ? -23.474 10.429 42.591 1.00 80.62 197 MET A CA 1
ATOM 1441 C C . MET A 1 197 ? -21.978 10.433 42.275 1.00 80.62 197 MET A C 1
ATOM 1443 O O . MET A 1 197 ? -21.572 11.088 41.318 1.00 80.62 197 MET A O 1
ATOM 1447 N N . GLY A 1 198 ? -21.164 9.690 43.033 1.00 80.44 198 GLY A N 1
ATOM 1448 C CA . GLY A 1 198 ? -19.734 9.552 42.759 1.00 80.44 198 GLY A CA 1
ATOM 1449 C C . GLY A 1 198 ? -19.464 9.000 41.358 1.00 80.44 198 GLY A C 1
ATOM 1450 O O . GLY A 1 198 ? -18.689 9.593 40.612 1.00 80.44 198 GLY A O 1
ATOM 1451 N N . HIS A 1 199 ? -20.168 7.931 40.972 1.00 78.88 199 HIS A N 1
ATOM 1452 C CA . HIS A 1 199 ? -20.067 7.331 39.637 1.00 78.88 199 HIS A CA 1
ATOM 1453 C C . HIS A 1 199 ? -20.545 8.271 38.517 1.00 78.88 199 HIS A C 1
ATOM 1455 O O . HIS A 1 199 ? -19.919 8.340 37.459 1.00 78.88 199 HIS A O 1
ATOM 1461 N N . TYR A 1 200 ? -21.634 9.013 38.739 1.00 76.75 200 TYR A N 1
ATOM 1462 C CA . TYR A 1 200 ? -22.141 9.982 37.763 1.00 76.75 200 TYR A CA 1
ATOM 1463 C C . TYR A 1 200 ? -21.158 11.138 37.533 1.00 76.75 200 TYR A C 1
ATOM 1465 O O . TYR A 1 200 ? -20.882 11.510 36.392 1.00 76.75 200 TYR A O 1
ATOM 1473 N N . LEU A 1 201 ? -20.590 11.683 38.613 1.00 78.44 201 LEU A N 1
ATOM 1474 C CA . LEU A 1 201 ? -19.627 12.781 38.539 1.00 78.44 201 LEU A CA 1
ATOM 1475 C C . LEU A 1 201 ? -18.307 12.341 37.893 1.00 78.44 201 LEU A C 1
ATOM 1477 O O . LEU A 1 201 ? -17.775 13.082 37.070 1.00 78.44 201 LEU A O 1
ATOM 1481 N N . SER A 1 202 ? -17.810 11.134 38.195 1.00 75.12 202 SER A N 1
ATOM 1482 C CA . SER A 1 202 ? -16.634 10.586 37.503 1.00 75.12 202 SER A CA 1
ATOM 1483 C C . SER A 1 202 ? -16.907 10.314 36.020 1.00 75.12 202 SER A C 1
ATOM 1485 O O . SER A 1 202 ? -16.045 10.546 35.179 1.00 75.12 202 SER A O 1
ATOM 1487 N N . GLY A 1 203 ? -18.126 9.883 35.678 1.00 75.31 203 GLY A N 1
ATOM 1488 C CA . GLY A 1 203 ? -18.534 9.684 34.286 1.00 75.31 203 GLY A CA 1
ATOM 1489 C C . GLY A 1 203 ? -18.510 10.980 33.471 1.00 75.31 203 GLY A C 1
ATOM 1490 O O . GLY A 1 203 ? -18.004 10.986 32.353 1.00 75.31 203 GLY A O 1
ATOM 1491 N N . GLN A 1 204 ? -18.961 12.100 34.049 1.00 76.62 204 GLN A N 1
ATOM 1492 C CA . GLN A 1 204 ? -18.903 13.402 33.371 1.00 76.62 204 GLN A CA 1
ATOM 1493 C C . GLN A 1 204 ? -17.474 13.866 33.074 1.00 76.62 204 GLN A C 1
ATOM 1495 O O . GLN A 1 204 ? -17.220 14.435 32.011 1.00 76.62 204 GLN A O 1
ATOM 1500 N N . THR A 1 205 ? -16.535 13.645 33.997 1.00 75.88 205 THR A N 1
ATOM 1501 C CA . THR A 1 205 ? -15.134 14.019 33.763 1.00 75.88 205 THR A CA 1
ATOM 1502 C C . THR A 1 205 ? -14.492 13.159 32.679 1.00 75.88 205 THR A C 1
ATOM 1504 O O . THR A 1 205 ? -13.721 13.673 31.867 1.00 75.88 205 THR A O 1
ATOM 1507 N N . ASP A 1 206 ? -14.856 11.878 32.620 1.00 80.88 206 ASP A N 1
ATOM 1508 C CA . ASP A 1 206 ? -14.367 10.958 31.596 1.00 80.88 206 ASP A CA 1
ATOM 1509 C C . ASP A 1 206 ? -14.935 11.295 30.212 1.00 80.88 206 ASP A C 1
ATOM 1511 O O . ASP A 1 206 ? -14.210 11.232 29.219 1.00 80.88 206 ASP A O 1
ATOM 1515 N N . ASP A 1 207 ? -16.202 11.707 30.128 1.00 79.19 207 ASP A N 1
ATOM 1516 C CA . ASP A 1 207 ? -16.827 12.107 28.864 1.00 79.19 207 ASP A CA 1
ATOM 1517 C C . ASP A 1 207 ? -16.182 13.369 28.277 1.00 79.19 207 ASP A C 1
ATOM 1519 O O . ASP A 1 207 ? -15.868 13.395 27.085 1.00 79.19 207 ASP A O 1
ATOM 1523 N N . ALA A 1 208 ? -15.859 14.364 29.109 1.00 81.00 208 ALA A N 1
ATOM 1524 C CA . ALA A 1 208 ? -15.089 15.527 28.666 1.00 81.00 208 ALA A CA 1
ATOM 1525 C C . ALA A 1 208 ? -13.691 15.131 28.145 1.00 81.00 208 ALA A C 1
ATOM 1527 O O . ALA A 1 208 ? -13.229 15.651 27.126 1.00 81.00 208 ALA A O 1
ATOM 1528 N N . GLY A 1 209 ? -13.025 14.174 28.802 1.00 86.12 209 GLY A N 1
ATOM 1529 C CA . GLY A 1 209 ? -11.751 13.619 28.333 1.00 86.12 209 GLY A CA 1
ATOM 1530 C C . GLY A 1 209 ? -11.876 12.923 26.973 1.00 86.12 209 GLY A C 1
ATOM 1531 O O . GLY A 1 209 ? -11.065 13.161 26.074 1.00 86.12 209 GLY A O 1
ATOM 1532 N N . ARG A 1 210 ? -12.935 12.126 26.789 1.00 86.81 210 ARG A N 1
ATOM 1533 C CA . ARG A 1 210 ? -13.233 11.432 25.526 1.00 86.81 210 ARG A CA 1
ATOM 1534 C C . ARG A 1 210 ? -13.525 12.398 24.386 1.00 86.81 210 ARG A C 1
ATOM 1536 O O . ARG A 1 210 ? -13.120 12.129 23.259 1.00 86.81 210 ARG A O 1
ATOM 1543 N N . GLU A 1 211 ? -14.212 13.508 24.638 1.00 90.69 211 GLU A N 1
ATOM 1544 C CA . GLU A 1 211 ? -14.480 14.516 23.607 1.00 90.69 211 GLU A CA 1
ATOM 1545 C C . GLU A 1 211 ? -13.193 15.178 23.106 1.00 90.69 211 GLU A C 1
ATOM 1547 O O . GLU A 1 211 ? -13.000 15.323 21.894 1.00 90.69 211 GLU A O 1
ATOM 1552 N N . VAL A 1 212 ? -12.277 15.514 24.021 1.00 92.50 212 VAL A N 1
ATOM 1553 C CA . VAL A 1 212 ? -10.961 16.061 23.664 1.00 92.50 212 VAL A CA 1
ATOM 1554 C C . VAL A 1 212 ? -10.166 15.040 22.852 1.00 92.50 212 VAL A C 1
ATOM 1556 O O . VAL A 1 212 ? -9.665 15.376 21.776 1.00 92.50 212 VAL A O 1
ATOM 1559 N N . GLU A 1 213 ? -10.109 13.786 23.300 1.00 92.62 213 GLU A N 1
ATOM 1560 C CA . GLU A 1 213 ? -9.427 12.709 22.578 1.00 92.62 213 GLU A CA 1
ATOM 1561 C C . GLU A 1 213 ? -10.029 12.487 21.180 1.00 92.62 213 GLU A C 1
ATOM 1563 O O . GLU A 1 213 ? -9.301 12.447 20.187 1.00 92.62 213 GLU A O 1
ATOM 1568 N N . GLN A 1 214 ? -11.360 12.441 21.061 1.00 95.25 214 GLN A N 1
ATOM 1569 C CA . GLN A 1 214 ? -12.038 12.330 19.767 1.00 95.25 214 GLN A CA 1
ATOM 1570 C C . GLN A 1 214 ? -11.728 13.511 18.845 1.00 95.25 214 GLN A C 1
ATOM 1572 O O . GLN A 1 214 ? -11.566 13.316 17.638 1.00 95.25 214 GLN A O 1
ATOM 1577 N N . SER A 1 215 ? -11.654 14.732 19.377 1.00 95.88 215 SER A N 1
ATOM 1578 C CA . SER A 1 215 ? -11.318 15.914 18.581 1.00 95.88 215 SER A CA 1
ATOM 1579 C C . SER A 1 215 ? -9.884 15.844 18.040 1.00 95.88 215 SER A C 1
ATOM 1581 O O . SER A 1 215 ? -9.663 16.111 16.857 1.00 95.88 215 SER A O 1
ATOM 1583 N N . LEU A 1 216 ? -8.936 15.382 18.864 1.00 96.62 216 LEU A N 1
ATOM 1584 C CA . LEU A 1 216 ? -7.540 15.192 18.484 1.00 96.62 216 LEU A CA 1
ATOM 1585 C C . LEU A 1 216 ? -7.395 14.104 17.417 1.00 96.62 216 LEU A C 1
ATOM 1587 O O . LEU A 1 216 ? -6.738 14.323 16.400 1.00 96.62 216 LEU A O 1
ATOM 1591 N N . LEU A 1 217 ? -8.055 12.959 17.607 1.00 96.94 217 LEU A N 1
ATOM 1592 C CA . LEU A 1 217 ? -8.045 11.867 16.634 1.00 96.94 217 LEU A CA 1
ATOM 1593 C C . LEU A 1 217 ? -8.647 12.303 15.293 1.00 96.94 217 LEU A C 1
ATOM 1595 O O . LEU A 1 217 ? -8.092 11.990 14.242 1.00 96.94 217 LEU A O 1
ATOM 1599 N N . ARG A 1 218 ? -9.742 13.077 15.300 1.00 97.50 218 ARG A N 1
ATOM 1600 C CA . ARG A 1 218 ? -10.321 13.639 14.066 1.00 97.50 218 ARG A CA 1
ATOM 1601 C C . ARG A 1 218 ? -9.349 14.579 13.358 1.00 97.50 218 ARG A C 1
ATOM 1603 O O . ARG A 1 218 ? -9.196 14.464 12.143 1.00 97.50 218 ARG A O 1
ATOM 1610 N N . ALA A 1 219 ? -8.675 15.463 14.094 1.00 96.62 219 ALA A N 1
ATOM 1611 C CA . ALA A 1 219 ? -7.670 16.357 13.523 1.00 96.62 219 ALA A CA 1
ATOM 1612 C C . ALA A 1 219 ? -6.491 15.571 12.920 1.00 96.62 219 ALA A C 1
ATOM 1614 O O . ALA A 1 219 ? -6.058 15.854 11.803 1.00 96.62 219 ALA A O 1
ATOM 1615 N N . GLN A 1 220 ? -6.023 14.527 13.610 1.00 97.69 220 GLN A N 1
ATOM 1616 C CA . GLN A 1 220 ? -4.948 13.665 13.121 1.00 97.69 220 GLN A CA 1
ATOM 1617 C C . GLN A 1 220 ? -5.354 12.897 11.855 1.00 97.69 220 GLN A C 1
ATOM 1619 O O . GLN A 1 220 ? -4.574 12.830 10.906 1.00 97.69 220 GLN A O 1
ATOM 1624 N N . ILE A 1 221 ? -6.578 12.360 11.802 1.00 97.69 221 ILE A N 1
ATOM 1625 C CA . ILE A 1 221 ? -7.117 11.692 10.608 1.00 97.69 221 ILE A CA 1
ATOM 1626 C C . ILE A 1 221 ? -7.177 12.667 9.426 1.00 97.69 221 ILE A C 1
ATOM 1628 O O . ILE A 1 221 ? -6.742 12.321 8.329 1.00 97.69 221 ILE A O 1
ATOM 1632 N N . GLN A 1 222 ? -7.652 13.897 9.641 1.00 97.81 222 GLN A N 1
ATOM 1633 C CA . GLN A 1 222 ? -7.696 14.923 8.593 1.00 97.81 222 GLN A CA 1
ATOM 1634 C C . GLN A 1 222 ? -6.298 15.274 8.072 1.00 97.81 222 GLN A C 1
ATOM 1636 O O . GLN A 1 222 ? -6.097 15.354 6.861 1.00 97.81 222 GLN A O 1
ATOM 1641 N N . GLN A 1 223 ? -5.318 15.423 8.965 1.00 98.06 223 GLN A N 1
ATOM 1642 C CA . GLN A 1 223 ? -3.933 15.683 8.577 1.00 98.06 223 GLN A CA 1
ATOM 1643 C C . GLN A 1 223 ? -3.334 14.517 7.775 1.00 98.06 223 GLN A C 1
ATOM 1645 O O . GLN A 1 223 ? -2.653 14.739 6.775 1.00 98.06 223 GLN A O 1
ATOM 1650 N N . LEU A 1 224 ? -3.597 13.270 8.178 1.00 97.81 224 LEU A N 1
ATOM 1651 C CA . LEU A 1 224 ? -3.133 12.093 7.441 1.00 97.81 224 LEU A CA 1
ATOM 1652 C C . LEU A 1 224 ? -3.779 11.988 6.056 1.00 97.81 224 LEU A C 1
ATOM 1654 O O . LEU A 1 224 ? -3.082 11.656 5.100 1.00 97.81 224 LEU A O 1
ATOM 1658 N N . HIS A 1 225 ? -5.069 12.309 5.923 1.00 97.75 225 HIS A N 1
ATOM 1659 C CA . HIS A 1 225 ? -5.734 12.366 4.620 1.00 97.75 225 HIS A CA 1
ATOM 1660 C C . HIS A 1 225 ? -5.107 13.426 3.706 1.00 97.75 225 HIS A C 1
ATOM 1662 O O . HIS A 1 225 ? -4.765 13.105 2.571 1.00 97.75 225 HIS A O 1
ATOM 1668 N N . ALA A 1 226 ? -4.861 14.639 4.210 1.00 97.56 226 ALA A N 1
ATOM 1669 C CA . ALA A 1 226 ? -4.201 15.690 3.433 1.00 97.56 226 ALA A CA 1
ATOM 1670 C C . ALA A 1 226 ? -2.789 15.272 2.975 1.00 97.56 226 ALA A C 1
ATOM 1672 O O . ALA A 1 226 ? -2.419 15.465 1.816 1.00 97.56 226 ALA A O 1
ATOM 1673 N N . ASN A 1 227 ? -2.015 14.630 3.858 1.00 98.06 227 ASN A N 1
ATOM 1674 C CA . ASN A 1 227 ? -0.692 14.109 3.511 1.00 98.06 227 ASN A CA 1
ATOM 1675 C C . ASN A 1 227 ? -0.766 13.004 2.445 1.00 98.06 227 ASN A C 1
ATOM 1677 O O . ASN A 1 227 ? 0.050 12.981 1.524 1.00 98.06 227 ASN A O 1
ATOM 1681 N N . LEU A 1 228 ? -1.736 12.088 2.546 1.00 98.00 228 LEU A N 1
ATOM 1682 C CA . LEU A 1 228 ? -1.944 11.037 1.546 1.00 98.00 228 LEU A CA 1
ATOM 1683 C C . LEU A 1 228 ? -2.301 11.625 0.179 1.00 98.00 228 LEU A C 1
ATOM 1685 O O . LEU A 1 228 ? -1.715 11.217 -0.823 1.00 98.00 228 LEU A O 1
ATOM 1689 N N . GLU A 1 229 ? -3.201 12.606 0.127 1.00 98.12 229 GLU A N 1
ATOM 1690 C CA . GLU A 1 229 ? -3.554 13.304 -1.114 1.00 98.12 229 GLU A CA 1
ATOM 1691 C C . GLU A 1 229 ? -2.336 13.994 -1.740 1.00 98.12 229 GLU A C 1
ATOM 1693 O O . GLU A 1 229 ? -2.084 13.839 -2.939 1.00 98.12 229 GLU A O 1
ATOM 1698 N N . GLN A 1 230 ? -1.515 14.670 -0.930 1.00 98.25 230 GLN A N 1
ATOM 1699 C CA . GLN A 1 230 ? -0.273 15.289 -1.393 1.00 98.25 230 GLN A CA 1
ATOM 1700 C C . GLN A 1 230 ? 0.710 14.251 -1.958 1.00 98.25 230 GLN A C 1
ATOM 1702 O O . GLN A 1 230 ? 1.293 14.463 -3.025 1.00 98.25 230 GLN A O 1
ATOM 1707 N N . HIS A 1 231 ? 0.887 13.111 -1.283 1.00 97.25 231 HIS A N 1
ATOM 1708 C CA . HIS A 1 231 ? 1.746 12.031 -1.770 1.00 97.25 231 HIS A CA 1
ATOM 1709 C C . HIS A 1 231 ? 1.216 11.397 -3.060 1.00 97.25 231 HIS A C 1
ATOM 1711 O O . HIS A 1 231 ? 2.004 11.093 -3.959 1.00 97.25 231 HIS A O 1
ATOM 1717 N N . HIS A 1 232 ? -0.100 11.228 -3.189 1.00 98.12 232 HIS A N 1
ATOM 1718 C CA . HIS A 1 232 ? -0.715 10.727 -4.414 1.00 98.12 232 HIS A CA 1
ATOM 1719 C C . HIS A 1 232 ? -0.512 11.688 -5.588 1.00 98.12 232 HIS A C 1
ATOM 1721 O O . HIS A 1 232 ? -0.113 11.237 -6.664 1.00 98.12 232 HIS A O 1
ATOM 1727 N N . ALA A 1 233 ? -0.697 12.994 -5.379 1.00 98.00 233 ALA A N 1
ATOM 1728 C CA . ALA A 1 233 ? -0.439 14.008 -6.399 1.00 98.00 233 ALA A CA 1
ATOM 1729 C C . ALA A 1 233 ? 1.039 14.025 -6.826 1.00 98.00 233 ALA A C 1
ATOM 1731 O O . ALA A 1 233 ? 1.342 13.999 -8.019 1.00 98.00 233 ALA A O 1
ATOM 1732 N N . ALA A 1 234 ? 1.968 13.977 -5.865 1.00 98.19 234 ALA A N 1
ATOM 1733 C CA . ALA A 1 234 ? 3.401 13.917 -6.151 1.00 98.19 234 ALA A CA 1
ATOM 1734 C C . ALA A 1 234 ? 3.794 12.636 -6.910 1.00 98.19 234 ALA A C 1
ATOM 1736 O O . ALA A 1 234 ? 4.584 12.687 -7.850 1.00 98.19 234 ALA A O 1
ATOM 1737 N N . SER A 1 235 ? 3.219 11.485 -6.545 1.00 98.12 235 SER A N 1
ATOM 1738 C CA . SER A 1 235 ? 3.464 10.218 -7.242 1.00 98.12 235 SER A CA 1
ATOM 1739 C C . SER A 1 235 ? 2.909 10.221 -8.667 1.00 98.12 235 SER A C 1
ATOM 1741 O O . SER A 1 235 ? 3.548 9.664 -9.558 1.00 98.12 235 SER A O 1
ATOM 1743 N N . ALA A 1 236 ? 1.750 10.841 -8.898 1.00 98.06 236 ALA A N 1
ATOM 1744 C CA . ALA A 1 236 ? 1.188 10.992 -10.236 1.00 98.06 236 ALA A CA 1
ATOM 1745 C C . ALA A 1 236 ? 2.093 11.862 -11.122 1.00 98.06 236 ALA A C 1
ATOM 1747 O O . ALA A 1 236 ? 2.450 11.431 -12.217 1.00 98.06 236 ALA A O 1
ATOM 1748 N N . ALA A 1 237 ? 2.549 13.009 -10.608 1.00 98.06 237 ALA A N 1
ATOM 1749 C CA . ALA A 1 237 ? 3.476 13.888 -11.320 1.00 98.06 237 ALA A CA 1
ATOM 1750 C C . ALA A 1 237 ? 4.806 13.187 -11.652 1.00 98.06 237 ALA A C 1
ATOM 1752 O O . ALA A 1 237 ? 5.296 13.292 -12.771 1.00 98.06 237 ALA A O 1
ATOM 1753 N N . LEU A 1 238 ? 5.366 12.413 -10.714 1.00 98.06 238 LEU A N 1
ATOM 1754 C CA . LEU A 1 238 ? 6.589 11.635 -10.953 1.00 98.06 238 LEU A CA 1
ATOM 1755 C C . LEU A 1 238 ? 6.411 10.539 -12.011 1.00 98.06 238 LEU A C 1
ATOM 1757 O O . LEU A 1 238 ? 7.331 10.266 -12.775 1.00 98.06 238 LEU A O 1
ATOM 1761 N N . ARG A 1 239 ? 5.242 9.892 -12.068 1.00 98.38 239 ARG A N 1
ATOM 1762 C CA . ARG A 1 239 ? 4.962 8.895 -13.112 1.00 98.38 239 ARG A CA 1
ATOM 1763 C C . ARG A 1 239 ? 4.855 9.545 -14.481 1.00 98.38 239 ARG A C 1
ATOM 1765 O O . ARG A 1 239 ? 5.363 8.989 -15.448 1.00 98.38 239 ARG A O 1
ATOM 1772 N N . GLU A 1 240 ? 4.220 10.709 -14.560 1.00 98.31 240 GLU A N 1
ATOM 1773 C CA . GLU A 1 240 ? 4.131 11.472 -15.802 1.00 98.31 240 GLU A CA 1
ATOM 1774 C C . GLU A 1 240 ? 5.530 11.861 -16.298 1.00 98.31 240 GLU A C 1
ATOM 1776 O O . GLU A 1 240 ? 5.882 11.546 -17.436 1.00 98.31 240 GLU A O 1
ATOM 1781 N N . THR A 1 241 ? 6.382 12.412 -15.427 1.00 98.25 241 THR A N 1
ATOM 1782 C CA . THR A 1 241 ? 7.764 12.757 -15.800 1.00 98.25 241 THR A CA 1
ATOM 1783 C C . THR A 1 241 ? 8.587 11.532 -16.200 1.00 98.25 241 THR A C 1
ATOM 1785 O O . THR A 1 241 ? 9.340 11.600 -17.170 1.00 98.25 241 THR A O 1
ATOM 1788 N N . GLU A 1 242 ? 8.421 10.391 -15.522 1.00 98.25 242 GLU A N 1
ATOM 1789 C CA . GLU A 1 242 ? 9.066 9.128 -15.900 1.00 98.25 242 GLU A CA 1
ATOM 1790 C C . GLU A 1 242 ? 8.610 8.650 -17.286 1.00 98.25 242 GLU A C 1
ATOM 1792 O O . GLU A 1 242 ? 9.431 8.190 -18.084 1.00 98.25 242 GLU A O 1
ATOM 1797 N N . THR A 1 243 ? 7.316 8.764 -17.603 1.00 98.38 243 THR A N 1
ATOM 1798 C CA . THR A 1 243 ? 6.805 8.378 -18.925 1.00 98.38 243 THR A CA 1
ATOM 1799 C C . THR A 1 243 ? 7.345 9.2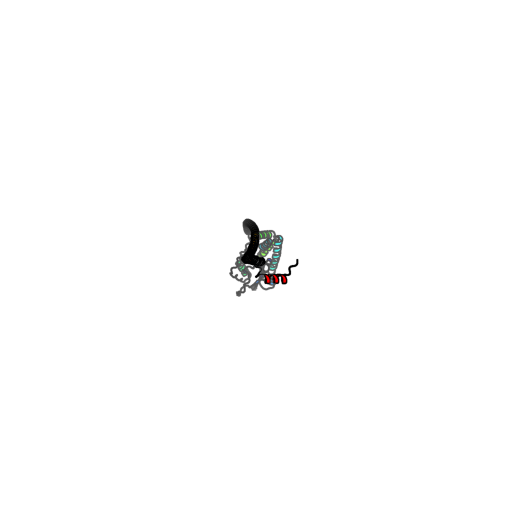68 -20.037 1.00 98.38 243 THR A C 1
ATOM 1801 O O . THR A 1 243 ? 7.776 8.736 -21.061 1.00 98.38 243 THR A O 1
ATOM 1804 N N . THR A 1 244 ? 7.414 10.582 -19.818 1.00 98.25 244 THR A N 1
ATOM 1805 C CA . THR A 1 244 ? 7.999 11.532 -20.773 1.00 98.25 244 THR A CA 1
ATOM 1806 C C . THR A 1 244 ? 9.484 11.250 -20.983 1.00 98.25 244 THR A C 1
ATOM 1808 O O . THR A 1 244 ? 9.919 11.077 -22.117 1.00 98.25 244 THR A O 1
ATOM 1811 N N . ALA A 1 245 ? 10.253 11.071 -19.904 1.00 97.94 245 ALA A N 1
ATOM 1812 C CA . ALA A 1 245 ? 11.677 10.750 -20.002 1.00 97.94 245 ALA A CA 1
ATOM 1813 C C . ALA A 1 245 ? 11.929 9.425 -20.747 1.00 97.94 245 ALA A C 1
ATOM 1815 O O . ALA A 1 245 ? 12.870 9.310 -21.529 1.00 97.94 245 ALA A O 1
ATOM 1816 N N . ARG A 1 246 ? 11.075 8.409 -20.552 1.00 98.38 246 ARG A N 1
ATOM 1817 C CA . ARG A 1 246 ? 11.162 7.148 -21.309 1.00 98.38 246 ARG A CA 1
ATOM 1818 C C . ARG A 1 246 ? 10.892 7.335 -22.800 1.00 98.38 246 ARG A C 1
ATOM 1820 O O . ARG A 1 246 ? 11.553 6.681 -23.604 1.00 98.38 246 ARG A O 1
ATOM 1827 N N . GLN A 1 247 ? 9.940 8.192 -23.163 1.00 98.25 247 GLN A N 1
ATOM 1828 C CA . GLN A 1 247 ? 9.661 8.517 -24.564 1.00 98.25 247 GLN A CA 1
ATOM 1829 C C . GLN A 1 247 ? 10.849 9.241 -25.206 1.00 98.25 247 GLN A C 1
ATOM 1831 O O . GLN A 1 247 ? 11.279 8.836 -26.282 1.00 98.25 247 GLN A O 1
ATOM 1836 N N . GLU A 1 248 ? 11.444 10.215 -24.513 1.00 98.31 248 GLU A N 1
ATOM 1837 C CA . GLU A 1 248 ? 12.644 10.924 -24.979 1.00 98.31 248 GLU A CA 1
ATOM 1838 C C . GLU A 1 248 ? 13.836 9.974 -25.170 1.00 98.31 248 GLU A C 1
ATOM 1840 O O . GLU A 1 248 ? 14.507 10.016 -26.199 1.00 98.31 248 GLU A O 1
ATOM 1845 N N . ILE A 1 249 ? 14.081 9.057 -24.223 1.00 98.19 249 ILE A N 1
ATOM 1846 C CA . ILE A 1 249 ? 15.143 8.044 -24.352 1.00 98.19 249 ILE A CA 1
ATOM 1847 C C . ILE A 1 249 ? 14.901 7.145 -25.571 1.00 98.19 249 ILE A C 1
ATOM 1849 O O . ILE A 1 249 ? 15.843 6.831 -26.301 1.00 98.19 249 ILE A O 1
ATOM 1853 N N . ALA A 1 250 ? 13.655 6.723 -25.803 1.00 98.25 250 ALA A N 1
ATOM 1854 C CA . ALA A 1 250 ? 13.311 5.899 -26.957 1.00 98.25 250 ALA A CA 1
ATOM 1855 C C . ALA A 1 250 ? 13.510 6.656 -28.280 1.00 98.25 250 ALA A C 1
ATOM 1857 O O . ALA A 1 250 ? 14.034 6.085 -29.238 1.00 98.25 250 ALA A O 1
ATOM 1858 N N . GLU A 1 251 ? 13.144 7.938 -28.326 1.00 98.44 251 GLU A N 1
ATOM 1859 C CA . GLU A 1 251 ? 13.347 8.793 -29.494 1.00 98.44 251 GLU A CA 1
ATOM 1860 C C . GLU A 1 251 ? 14.837 8.997 -29.791 1.00 98.44 251 GLU A C 1
ATOM 1862 O O . GLU A 1 251 ? 15.272 8.769 -30.921 1.00 98.44 251 GLU A O 1
ATOM 1867 N N . ILE A 1 252 ? 15.639 9.338 -28.779 1.00 98.31 252 ILE A N 1
ATOM 1868 C CA . ILE A 1 252 ? 17.095 9.482 -28.919 1.00 98.31 252 ILE A CA 1
ATOM 1869 C C . ILE A 1 252 ? 17.721 8.162 -29.387 1.00 98.31 252 ILE A C 1
ATOM 1871 O O . ILE A 1 252 ? 18.562 8.165 -30.285 1.00 98.31 252 ILE A O 1
ATOM 1875 N N . GLY A 1 253 ? 17.281 7.025 -28.840 1.00 98.50 253 GLY A N 1
ATOM 1876 C CA . GLY A 1 253 ? 17.740 5.704 -29.274 1.00 98.50 253 GLY A CA 1
ATOM 1877 C C . GLY A 1 253 ? 17.430 5.422 -30.748 1.00 98.50 253 GLY A C 1
ATOM 1878 O O . GLY A 1 253 ? 18.287 4.919 -31.476 1.00 98.50 253 GLY A O 1
ATOM 1879 N N . ALA A 1 254 ? 16.237 5.794 -31.221 1.00 98.31 254 ALA A N 1
ATOM 1880 C CA . ALA A 1 254 ? 15.863 5.662 -32.628 1.00 98.31 254 ALA A CA 1
ATOM 1881 C C . ALA A 1 254 ? 16.687 6.589 -33.540 1.00 98.31 254 ALA A C 1
ATOM 1883 O O . ALA A 1 254 ? 17.144 6.161 -34.602 1.00 98.31 254 ALA A O 1
ATOM 1884 N N . GLN A 1 255 ? 16.925 7.835 -33.116 1.00 98.06 255 GLN A N 1
ATOM 1885 C CA . GLN A 1 255 ? 17.772 8.786 -33.841 1.00 98.06 255 GLN A CA 1
ATOM 1886 C C . GLN A 1 255 ? 19.221 8.291 -33.938 1.00 98.06 255 GLN A C 1
ATOM 1888 O O . GLN A 1 255 ? 19.826 8.377 -35.007 1.00 98.06 255 GLN A O 1
ATOM 1893 N N . GLN A 1 256 ? 19.766 7.720 -32.859 1.00 97.94 256 GLN A N 1
ATOM 1894 C CA . GLN A 1 256 ? 21.111 7.148 -32.857 1.00 97.94 256 GLN A CA 1
ATOM 1895 C C . GLN A 1 256 ? 21.216 5.963 -33.826 1.00 97.94 256 GLN A C 1
ATOM 1897 O O . GLN A 1 256 ? 22.130 5.934 -34.646 1.00 97.94 256 GLN A O 1
ATOM 1902 N N . ALA A 1 257 ? 20.260 5.029 -33.795 1.00 98.25 257 ALA A N 1
ATOM 1903 C CA . ALA A 1 257 ? 20.249 3.888 -34.711 1.00 98.25 257 ALA A CA 1
ATOM 1904 C C . ALA A 1 257 ? 20.158 4.328 -36.185 1.00 98.25 257 ALA A C 1
ATOM 1906 O O . ALA A 1 257 ? 20.856 3.788 -37.045 1.00 98.25 257 ALA A O 1
ATOM 1907 N N . ALA A 1 258 ? 19.340 5.344 -36.482 1.00 98.12 258 ALA A N 1
ATOM 1908 C CA . ALA A 1 258 ? 19.240 5.915 -37.823 1.00 98.12 258 ALA A CA 1
ATOM 1909 C C . ALA A 1 258 ? 20.553 6.583 -38.270 1.00 98.12 258 ALA A C 1
ATOM 1911 O O . ALA A 1 258 ? 20.982 6.405 -39.411 1.00 98.12 258 ALA A O 1
ATOM 1912 N N . ALA A 1 259 ? 21.214 7.321 -37.374 1.00 98.00 259 ALA A N 1
ATOM 1913 C CA . ALA A 1 259 ? 22.502 7.949 -37.655 1.00 98.00 259 ALA A CA 1
ATOM 1914 C C . ALA A 1 259 ? 23.616 6.914 -37.888 1.00 98.00 259 ALA A C 1
ATOM 1916 O O . ALA A 1 259 ? 24.431 7.081 -38.796 1.00 98.00 259 ALA A O 1
ATOM 1917 N N . GLU A 1 260 ? 23.642 5.830 -37.110 1.00 98.50 260 GLU A N 1
ATOM 1918 C CA . GLU A 1 260 ? 24.590 4.724 -37.283 1.00 98.50 260 GLU A CA 1
ATOM 1919 C C . GLU A 1 260 ? 24.403 4.019 -38.632 1.00 98.50 260 GLU A C 1
ATOM 1921 O O . GLU A 1 260 ? 25.389 3.780 -39.333 1.00 98.50 260 GLU A O 1
ATOM 1926 N N . ALA A 1 261 ? 23.154 3.765 -39.038 1.00 98.19 261 ALA A N 1
ATOM 1927 C CA . ALA A 1 261 ? 22.840 3.203 -40.351 1.00 98.19 261 ALA A CA 1
ATOM 1928 C C . ALA A 1 261 ? 23.310 4.123 -41.492 1.00 98.19 261 ALA A C 1
ATOM 1930 O O . ALA A 1 261 ? 24.037 3.681 -42.380 1.00 98.19 261 ALA A O 1
ATOM 1931 N N . ALA A 1 262 ? 23.001 5.423 -41.422 1.00 98.25 262 ALA A N 1
ATOM 1932 C CA . ALA A 1 262 ? 23.437 6.395 -42.429 1.00 98.25 262 ALA A CA 1
ATOM 1933 C C . ALA A 1 262 ? 24.972 6.490 -42.532 1.00 98.25 262 ALA A C 1
ATOM 1935 O O . ALA A 1 262 ? 25.538 6.647 -43.616 1.00 98.25 262 ALA A O 1
ATOM 1936 N N . LEU A 1 263 ? 25.667 6.372 -41.399 1.00 98.38 263 LEU A N 1
ATOM 1937 C CA . LEU A 1 263 ? 27.124 6.379 -41.353 1.00 98.38 263 LEU A CA 1
ATOM 1938 C C . LEU A 1 263 ? 27.724 5.097 -41.949 1.00 98.38 263 LEU A C 1
ATOM 1940 O O . LEU A 1 263 ? 28.768 5.155 -42.603 1.00 98.38 263 LEU A O 1
ATOM 1944 N N . GLN A 1 264 ? 27.077 3.948 -41.754 1.00 98.38 264 GLN A N 1
ATOM 1945 C CA . GLN A 1 264 ? 27.460 2.693 -42.399 1.00 98.38 264 GLN A CA 1
ATOM 1946 C C . GLN A 1 264 ? 27.268 2.757 -43.920 1.00 98.38 264 GLN A C 1
ATOM 1948 O O . GLN A 1 264 ? 28.178 2.365 -44.654 1.00 98.38 264 GLN A O 1
ATOM 1953 N N . ASP A 1 265 ? 26.147 3.306 -44.384 1.00 98.25 265 ASP A N 1
ATOM 1954 C CA . ASP A 1 265 ? 25.865 3.488 -45.810 1.00 98.25 265 ASP A CA 1
ATOM 1955 C C . ASP A 1 265 ? 26.906 4.404 -46.462 1.00 98.25 265 ASP A C 1
ATOM 1957 O O . ASP A 1 265 ? 27.532 4.035 -47.456 1.00 98.25 265 ASP A O 1
ATOM 1961 N N . SER A 1 266 ? 27.202 5.550 -45.840 1.00 97.44 266 SER A N 1
ATOM 1962 C CA . SER A 1 266 ? 28.233 6.470 -46.335 1.00 97.44 266 SER A CA 1
ATOM 1963 C C . SER A 1 266 ? 29.628 5.827 -46.379 1.00 97.44 266 SER A C 1
ATOM 1965 O O . SER A 1 266 ? 30.386 6.049 -47.326 1.00 97.44 266 SER A O 1
ATOM 1967 N N . ARG A 1 267 ? 29.981 4.974 -45.406 1.00 98.44 267 ARG A N 1
ATOM 1968 C CA . ARG A 1 267 ? 31.239 4.204 -45.449 1.00 98.44 267 ARG A CA 1
ATOM 1969 C C . ARG A 1 267 ? 31.272 3.236 -46.633 1.00 98.44 267 ARG A C 1
ATOM 1971 O O . ARG A 1 267 ? 32.286 3.176 -47.326 1.00 98.44 267 ARG A O 1
ATOM 1978 N N . ALA A 1 268 ? 30.175 2.528 -46.892 1.00 98.12 268 ALA A N 1
ATOM 1979 C CA . ALA A 1 268 ? 30.074 1.623 -48.034 1.00 98.12 268 ALA A CA 1
ATOM 1980 C C . ALA A 1 268 ? 30.185 2.373 -49.376 1.00 98.12 268 ALA A C 1
ATOM 1982 O O . ALA A 1 268 ? 30.855 1.903 -50.300 1.00 98.12 268 ALA A O 1
ATOM 1983 N N . GLU A 1 269 ? 29.593 3.566 -49.479 1.00 98.38 269 GLU A N 1
ATOM 1984 C CA . GLU A 1 269 ? 29.744 4.442 -50.645 1.00 98.38 269 GLU A CA 1
ATOM 1985 C C . GLU A 1 269 ? 31.197 4.888 -50.848 1.00 98.38 269 GLU A C 1
ATOM 1987 O O . GLU A 1 269 ? 31.708 4.831 -51.970 1.00 98.38 269 GLU A O 1
ATOM 1992 N N . ILE A 1 270 ? 31.894 5.282 -49.778 1.00 98.31 270 ILE A N 1
ATOM 1993 C CA . ILE A 1 270 ? 33.314 5.656 -49.834 1.00 98.31 270 ILE A CA 1
ATOM 1994 C C . ILE A 1 270 ? 34.169 4.485 -50.334 1.00 98.31 270 ILE A C 1
ATOM 1996 O O . ILE A 1 270 ? 35.007 4.676 -51.220 1.00 98.31 270 ILE A O 1
ATOM 2000 N N . ASP A 1 271 ? 33.944 3.271 -49.828 1.00 98.31 271 ASP A N 1
ATOM 2001 C CA . ASP A 1 271 ? 34.673 2.078 -50.272 1.00 98.31 271 ASP A CA 1
ATOM 2002 C C . ASP A 1 271 ? 34.385 1.748 -51.747 1.00 98.31 271 ASP A C 1
ATOM 2004 O O . ASP A 1 271 ? 35.302 1.443 -52.521 1.00 98.31 271 ASP A O 1
ATOM 2008 N N . SER A 1 272 ? 33.133 1.904 -52.184 1.00 98.38 272 SER A N 1
ATOM 2009 C CA . SER A 1 272 ? 32.746 1.787 -53.594 1.00 98.38 272 SER A CA 1
ATOM 2010 C C . SER A 1 272 ? 33.464 2.822 -54.468 1.00 98.38 272 SER A C 1
ATOM 2012 O O . SER A 1 272 ? 34.076 2.476 -55.482 1.00 98.38 272 SER A O 1
ATOM 2014 N N . HIS A 1 273 ? 33.492 4.091 -54.059 1.00 98.06 273 HIS A N 1
ATOM 2015 C CA . HIS A 1 273 ? 34.227 5.133 -54.774 1.00 98.06 273 HIS A CA 1
ATOM 2016 C C . HIS A 1 273 ? 35.728 4.847 -54.836 1.00 98.06 273 HIS A C 1
ATOM 2018 O O . HIS A 1 273 ? 36.333 5.011 -55.897 1.00 98.06 273 HIS A O 1
ATOM 2024 N N . LYS A 1 274 ? 36.324 4.352 -53.749 1.00 98.44 274 LYS A N 1
ATOM 2025 C CA . LYS A 1 274 ? 37.737 3.968 -53.704 1.00 98.44 274 LYS A CA 1
ATOM 2026 C C . LYS A 1 274 ? 38.058 2.862 -54.709 1.00 98.44 274 LYS A C 1
ATOM 2028 O O . LYS A 1 274 ? 39.023 2.989 -55.461 1.00 98.44 274 LYS A O 1
ATOM 2033 N N . THR A 1 275 ? 37.238 1.813 -54.775 1.00 98.19 275 THR A N 1
ATOM 2034 C CA . THR A 1 275 ? 37.438 0.717 -55.744 1.00 98.19 275 THR A CA 1
ATOM 2035 C C . THR A 1 275 ? 37.281 1.195 -57.192 1.00 98.19 275 THR A C 1
ATOM 2037 O O . THR A 1 275 ? 38.079 0.830 -58.058 1.00 98.19 275 THR A O 1
ATOM 2040 N N . ARG A 1 276 ? 36.319 2.090 -57.462 1.00 98.44 276 ARG A N 1
ATOM 2041 C CA . ARG A 1 276 ? 36.147 2.727 -58.779 1.00 98.44 276 ARG A CA 1
ATOM 2042 C C . ARG A 1 276 ? 37.358 3.566 -59.176 1.00 98.44 276 ARG A C 1
ATOM 2044 O O . ARG A 1 276 ? 37.805 3.466 -60.316 1.00 98.44 276 ARG A O 1
ATOM 2051 N N . ILE A 1 277 ? 37.903 4.359 -58.252 1.00 98.44 277 ILE A N 1
ATOM 2052 C CA . ILE A 1 277 ? 39.120 5.148 -58.487 1.00 98.44 277 ILE A CA 1
ATOM 2053 C C . ILE A 1 277 ? 40.284 4.222 -58.852 1.00 98.44 277 ILE A C 1
ATOM 2055 O O . ILE A 1 277 ? 40.901 4.428 -59.893 1.00 98.44 277 ILE A O 1
ATOM 2059 N N . GLN A 1 278 ? 40.516 3.150 -58.088 1.00 98.06 278 GLN A N 1
ATOM 2060 C CA . GLN A 1 278 ? 41.574 2.172 -58.382 1.00 98.06 278 GLN A CA 1
ATOM 2061 C C . GLN A 1 278 ? 41.403 1.516 -59.764 1.00 98.06 278 GLN A C 1
ATOM 2063 O O . GLN A 1 278 ? 42.367 1.362 -60.515 1.00 98.06 278 GLN A O 1
ATOM 2068 N N . SER A 1 279 ? 40.168 1.174 -60.146 1.00 98.25 279 SER A N 1
ATOM 2069 C CA . SER A 1 279 ? 39.864 0.645 -61.482 1.00 98.25 279 SER A CA 1
ATOM 2070 C C . SER A 1 279 ? 40.159 1.663 -62.592 1.00 98.25 279 SER A C 1
ATOM 2072 O O . SER A 1 279 ? 40.692 1.308 -63.650 1.00 98.25 279 SER A O 1
ATOM 2074 N N . HIS A 1 280 ? 39.816 2.935 -62.381 1.00 97.75 280 HIS A N 1
ATOM 2075 C CA . HIS A 1 280 ? 40.125 4.003 -63.329 1.00 97.75 280 HIS A CA 1
ATOM 2076 C C . HIS A 1 280 ? 41.633 4.249 -63.434 1.00 97.75 280 HIS A C 1
ATOM 2078 O O . HIS A 1 280 ? 42.135 4.382 -64.547 1.00 97.75 280 HIS A O 1
ATOM 2084 N N . GLU A 1 281 ? 42.371 4.229 -62.325 1.00 98.19 281 GLU A N 1
ATOM 2085 C CA . GLU A 1 281 ? 43.834 4.340 -62.316 1.00 98.19 281 GLU A CA 1
ATOM 2086 C C . GLU A 1 281 ? 44.498 3.209 -63.112 1.00 98.19 281 GLU A C 1
ATOM 2088 O O . GLU A 1 281 ? 45.352 3.476 -63.961 1.00 98.19 281 GLU A O 1
ATOM 2093 N N . ALA A 1 282 ? 44.053 1.962 -62.922 1.00 97.62 282 ALA A N 1
ATOM 2094 C CA . ALA A 1 282 ? 44.530 0.819 -63.701 1.00 97.62 282 ALA A CA 1
ATOM 2095 C C . ALA A 1 282 ? 44.233 0.980 -65.204 1.00 97.62 282 ALA A C 1
ATOM 2097 O O . ALA A 1 282 ? 45.085 0.703 -66.052 1.00 97.62 282 ALA A O 1
ATOM 2098 N N . THR A 1 283 ? 43.046 1.492 -65.543 1.00 97.94 283 THR A N 1
ATOM 2099 C CA . THR A 1 283 ? 42.657 1.773 -66.934 1.00 97.94 283 THR A CA 1
ATOM 2100 C C . THR A 1 283 ? 43.526 2.871 -67.549 1.00 97.94 283 THR A C 1
ATOM 2102 O O . THR A 1 283 ? 44.020 2.713 -68.664 1.00 97.94 283 THR A O 1
ATOM 2105 N N . ILE A 1 284 ? 43.773 3.963 -66.820 1.00 97.94 284 ILE A N 1
ATOM 2106 C CA . ILE A 1 284 ? 44.656 5.054 -67.255 1.00 97.94 284 ILE A CA 1
ATOM 2107 C C . ILE A 1 284 ? 46.079 4.532 -67.477 1.00 97.94 284 ILE A C 1
ATOM 2109 O O . ILE A 1 284 ? 46.705 4.885 -68.477 1.00 97.94 284 ILE A O 1
ATOM 2113 N N . ALA A 1 285 ? 46.594 3.685 -66.582 1.00 97.38 285 ALA A N 1
ATOM 2114 C CA . ALA A 1 285 ? 47.910 3.073 -66.737 1.00 97.38 285 ALA A CA 1
ATOM 2115 C C . ALA A 1 285 ? 47.987 2.227 -68.019 1.00 97.38 285 ALA A C 1
ATOM 2117 O O . ALA A 1 285 ? 48.910 2.411 -68.814 1.00 97.38 285 ALA A O 1
ATOM 2118 N N . LYS A 1 286 ? 46.979 1.383 -68.276 1.00 97.88 286 LYS A N 1
ATOM 2119 C CA . LYS A 1 286 ? 46.880 0.587 -69.508 1.00 97.88 286 LYS A CA 1
ATOM 2120 C C . LYS A 1 286 ? 46.856 1.472 -70.758 1.00 97.88 286 LYS A C 1
ATOM 2122 O O . LYS A 1 286 ? 47.696 1.303 -71.640 1.00 97.88 286 LYS A O 1
ATOM 2127 N N . LEU A 1 287 ? 45.977 2.473 -70.803 1.00 97.31 287 LEU A N 1
ATOM 2128 C CA . LEU A 1 287 ? 45.882 3.400 -71.936 1.00 97.31 287 LEU A CA 1
ATOM 2129 C C . LEU A 1 287 ? 47.195 4.159 -72.177 1.00 97.31 287 LEU A C 1
ATOM 2131 O O . LEU A 1 287 ? 47.579 4.376 -73.322 1.00 97.31 287 LEU A O 1
ATOM 2135 N N . ARG A 1 288 ? 47.928 4.534 -71.120 1.00 98.00 288 ARG A N 1
ATOM 2136 C CA . ARG A 1 288 ? 49.257 5.153 -71.255 1.00 98.00 288 ARG A CA 1
ATOM 2137 C C . ARG A 1 288 ? 50.265 4.212 -71.914 1.00 98.00 288 ARG A C 1
ATOM 2139 O O . ARG A 1 288 ? 51.019 4.667 -72.773 1.00 98.00 288 ARG A O 1
ATOM 2146 N N . THR A 1 289 ? 50.271 2.929 -71.543 1.00 97.75 289 THR A N 1
ATOM 2147 C CA . THR A 1 289 ? 51.150 1.934 -72.181 1.00 97.75 289 THR A CA 1
ATOM 2148 C C . THR A 1 289 ? 50.795 1.726 -73.654 1.00 97.75 289 THR A C 1
ATOM 2150 O O . THR A 1 289 ? 51.682 1.812 -74.502 1.00 97.75 289 THR A O 1
ATOM 2153 N N . GLU A 1 290 ? 49.509 1.585 -73.984 1.00 97.56 290 GLU A N 1
ATOM 2154 C CA . GLU A 1 290 ? 49.032 1.462 -75.370 1.00 97.56 290 GLU A CA 1
ATOM 2155 C C . GLU A 1 290 ? 49.399 2.693 -76.207 1.00 97.56 290 GLU A C 1
ATOM 2157 O O . GLU A 1 290 ? 49.899 2.569 -77.322 1.00 97.56 290 GLU A O 1
ATOM 2162 N N . LEU A 1 291 ? 49.230 3.895 -75.653 1.00 97.62 291 LEU A N 1
ATOM 2163 C CA . LEU A 1 291 ? 49.592 5.140 -76.324 1.00 97.62 291 LEU A CA 1
ATOM 2164 C C . LEU A 1 291 ? 51.107 5.227 -76.569 1.00 97.62 291 LEU A C 1
ATOM 2166 O O . LEU A 1 291 ? 51.531 5.661 -77.642 1.00 97.62 291 LEU A O 1
ATOM 2170 N N . SER A 1 292 ? 51.933 4.802 -75.607 1.00 97.31 292 SER A N 1
ATOM 2171 C CA . SER A 1 292 ? 53.391 4.759 -75.785 1.00 97.31 292 SER A CA 1
ATOM 2172 C C . SER A 1 292 ? 53.815 3.784 -76.887 1.00 97.31 292 SER A C 1
ATOM 2174 O O . SER A 1 292 ? 54.683 4.115 -77.695 1.00 97.31 292 SER A O 1
ATOM 2176 N N . GLU A 1 293 ? 53.141 2.639 -76.982 1.00 97.56 293 GLU A N 1
ATOM 2177 C CA . GLU A 1 293 ? 53.394 1.632 -78.006 1.00 97.56 293 GLU A CA 1
ATOM 2178 C C . GLU A 1 293 ? 52.953 2.113 -79.392 1.00 97.56 293 GLU A C 1
ATOM 2180 O O . GLU A 1 293 ? 53.715 2.027 -80.353 1.00 97.56 293 GLU A O 1
ATOM 2185 N N . LEU A 1 294 ? 51.774 2.733 -79.499 1.00 96.94 294 LEU A N 1
ATOM 2186 C CA . LEU A 1 294 ? 51.318 3.353 -80.745 1.00 96.94 294 LEU A CA 1
ATOM 2187 C C . LEU A 1 294 ? 52.260 4.466 -81.210 1.00 96.94 294 LEU A C 1
ATOM 2189 O O . LEU A 1 294 ? 52.553 4.558 -82.400 1.00 96.94 294 LEU A O 1
ATOM 2193 N N . ARG A 1 295 ? 52.782 5.291 -80.291 1.00 97.69 295 ARG A N 1
ATOM 2194 C CA . ARG A 1 295 ? 53.800 6.303 -80.624 1.00 97.69 295 ARG A CA 1
ATOM 2195 C C . ARG A 1 295 ? 55.081 5.665 -81.158 1.00 97.69 295 ARG A C 1
ATOM 2197 O O . ARG A 1 295 ? 55.647 6.181 -82.118 1.00 97.69 295 ARG A O 1
ATOM 2204 N N . ARG A 1 296 ? 55.523 4.550 -80.569 1.00 97.81 296 ARG A N 1
ATOM 2205 C CA . ARG A 1 296 ? 56.695 3.790 -81.028 1.00 97.81 296 ARG A CA 1
ATOM 2206 C C . ARG A 1 296 ? 56.479 3.242 -82.441 1.00 97.81 296 ARG A C 1
ATOM 2208 O O . ARG A 1 296 ? 57.334 3.448 -83.297 1.00 97.81 296 ARG A O 1
ATOM 2215 N N . ILE A 1 297 ? 55.333 2.606 -82.691 1.00 97.31 297 ILE A N 1
ATOM 2216 C CA . ILE A 1 297 ? 54.961 2.066 -84.009 1.00 97.31 297 ILE A CA 1
ATOM 2217 C C . ILE A 1 297 ? 54.873 3.189 -85.048 1.00 97.31 297 ILE A C 1
ATOM 2219 O O . ILE A 1 297 ? 55.447 3.068 -86.126 1.00 97.31 297 ILE A O 1
ATOM 2223 N N . ALA A 1 298 ? 54.207 4.301 -84.726 1.00 95.81 298 ALA A N 1
ATOM 2224 C CA . ALA A 1 298 ? 54.103 5.449 -85.624 1.00 95.81 298 ALA A CA 1
ATOM 2225 C C . ALA A 1 298 ? 55.481 6.052 -85.950 1.00 95.81 298 ALA A C 1
ATOM 2227 O O . ALA A 1 298 ? 55.739 6.398 -87.101 1.00 95.81 298 ALA A O 1
ATOM 2228 N N . GLY A 1 299 ? 56.382 6.131 -84.964 1.00 96.31 299 GLY A N 1
ATOM 2229 C CA . GLY A 1 299 ? 57.764 6.565 -85.172 1.00 96.31 299 GLY A CA 1
ATOM 2230 C C . GLY A 1 299 ? 58.555 5.626 -86.089 1.00 96.31 299 GLY A C 1
ATOM 2231 O O . GLY A 1 299 ? 59.248 6.100 -86.985 1.00 96.31 299 GLY A O 1
ATOM 2232 N N . GLN A 1 300 ? 58.413 4.306 -85.918 1.00 97.06 300 GLN A N 1
ATOM 2233 C CA . GLN A 1 300 ? 59.025 3.308 -86.806 1.00 97.06 300 GLN A CA 1
ATOM 2234 C C . GLN A 1 300 ? 58.490 3.412 -88.235 1.00 97.06 300 GLN A C 1
ATOM 2236 O O . GLN A 1 300 ? 59.277 3.512 -89.168 1.00 97.06 300 GLN A O 1
ATOM 2241 N N . ALA A 1 301 ? 57.168 3.480 -88.401 1.00 95.62 301 ALA A N 1
ATOM 2242 C CA . ALA A 1 301 ? 56.543 3.646 -89.709 1.00 95.62 301 ALA A CA 1
ATOM 2243 C C . ALA A 1 301 ? 56.978 4.953 -90.400 1.00 95.62 301 ALA A C 1
ATOM 2245 O O . ALA A 1 301 ? 57.150 4.979 -91.618 1.00 95.62 301 ALA A O 1
ATOM 2246 N N . GLY A 1 302 ? 57.183 6.030 -89.632 1.00 96.38 302 GLY A N 1
ATOM 2247 C CA . GLY A 1 302 ? 57.770 7.277 -90.124 1.00 96.38 302 GLY A CA 1
ATOM 2248 C C . GLY A 1 302 ? 59.200 7.087 -90.638 1.00 96.38 302 GLY A C 1
ATOM 2249 O O . GLY A 1 302 ? 59.485 7.440 -91.777 1.00 96.38 302 GLY A O 1
ATOM 2250 N N . ALA A 1 303 ? 60.070 6.455 -89.846 1.00 96.19 303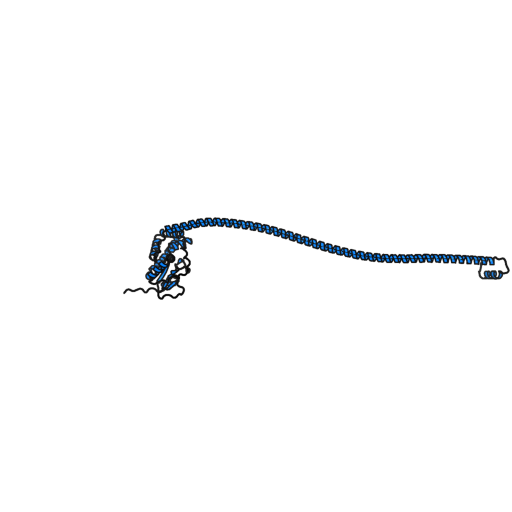 ALA A N 1
ATOM 2251 C CA . ALA A 1 303 ? 61.451 6.176 -90.246 1.00 96.19 303 ALA A CA 1
ATOM 2252 C C . ALA A 1 303 ? 61.542 5.247 -91.473 1.00 96.19 303 ALA A C 1
ATOM 2254 O O . ALA A 1 303 ? 62.361 5.474 -92.364 1.00 96.19 303 ALA A O 1
ATOM 2255 N N . ASP A 1 304 ? 60.682 4.228 -91.552 1.00 96.00 304 ASP A N 1
ATOM 2256 C CA . ASP A 1 304 ? 60.595 3.330 -92.707 1.00 96.00 304 ASP A CA 1
ATOM 2257 C C . ASP A 1 304 ? 60.133 4.078 -93.962 1.00 96.00 304 ASP A C 1
ATOM 2259 O O . ASP A 1 304 ? 60.686 3.873 -95.045 1.00 96.00 304 ASP A O 1
ATOM 2263 N N . ARG A 1 305 ? 59.158 4.987 -93.826 1.00 96.62 305 ARG A N 1
ATOM 2264 C CA . ARG A 1 305 ? 58.717 5.863 -94.918 1.00 96.62 305 ARG A CA 1
ATOM 2265 C C . ARG A 1 305 ? 59.857 6.749 -95.415 1.00 96.62 305 ARG A C 1
ATOM 2267 O O . ARG A 1 305 ? 60.042 6.843 -96.627 1.00 96.62 305 ARG A O 1
ATOM 2274 N N . ASP A 1 306 ? 60.611 7.372 -94.513 1.00 96.06 306 ASP A N 1
ATOM 2275 C CA . ASP A 1 306 ? 61.746 8.230 -94.873 1.00 96.06 306 ASP A CA 1
ATOM 2276 C C . ASP A 1 306 ? 62.848 7.425 -95.576 1.00 96.06 306 ASP A C 1
ATOM 2278 O O . ASP A 1 306 ? 63.391 7.858 -96.594 1.00 96.06 306 ASP A O 1
ATOM 2282 N N . ARG A 1 307 ? 63.125 6.205 -95.097 1.00 96.62 307 ARG A N 1
ATOM 2283 C CA . ARG A 1 307 ? 64.063 5.278 -95.739 1.00 96.62 307 ARG A CA 1
ATOM 2284 C C . ARG A 1 307 ? 63.611 4.893 -97.147 1.00 96.62 307 ARG A C 1
ATOM 2286 O O . ARG A 1 307 ? 64.418 4.946 -98.070 1.00 96.62 307 ARG A O 1
ATOM 2293 N N . LEU A 1 308 ? 62.340 4.524 -97.319 1.00 95.88 308 LEU A N 1
ATOM 2294 C CA . LEU A 1 308 ? 61.776 4.188 -98.628 1.00 95.88 308 LEU A CA 1
ATOM 2295 C C . LEU A 1 308 ? 61.821 5.384 -99.587 1.00 95.88 308 LEU A C 1
ATOM 2297 O O . LEU A 1 308 ? 62.167 5.214 -100.755 1.00 95.88 308 LEU A O 1
ATOM 2301 N N . ALA A 1 309 ? 61.532 6.594 -99.102 1.00 96.44 309 ALA A N 1
ATOM 2302 C CA . ALA A 1 309 ? 61.632 7.818 -99.893 1.00 96.44 309 ALA A CA 1
ATOM 2303 C C . ALA A 1 309 ? 63.077 8.095 -100.350 1.00 96.44 309 ALA A C 1
ATOM 2305 O O . ALA A 1 309 ? 63.294 8.438 -101.514 1.00 96.44 309 ALA A O 1
ATOM 2306 N N . ALA A 1 310 ? 64.068 7.877 -99.478 1.00 95.31 310 ALA A N 1
ATOM 2307 C CA . ALA A 1 310 ? 65.481 7.992 -99.834 1.00 95.31 310 ALA A CA 1
ATOM 2308 C C . ALA A 1 310 ? 65.880 6.965 -100.907 1.00 95.31 310 ALA A C 1
ATOM 2310 O O . ALA A 1 310 ? 66.447 7.347 -101.927 1.00 95.31 310 ALA A O 1
ATOM 2311 N N . THR A 1 311 ? 65.504 5.690 -100.737 1.00 96.31 311 THR A N 1
ATOM 2312 C CA . THR A 1 311 ? 65.774 4.653 -101.750 1.00 96.31 311 THR A CA 1
ATOM 2313 C C . THR A 1 311 ? 65.063 4.920 -103.072 1.00 96.31 311 THR A C 1
ATOM 2315 O O . THR A 1 311 ? 65.606 4.623 -104.127 1.00 96.31 311 THR A O 1
ATOM 2318 N N . LEU A 1 312 ? 63.858 5.502 -103.044 1.00 96.25 312 LEU A N 1
ATOM 2319 C CA . LEU A 1 312 ? 63.152 5.887 -104.262 1.00 96.25 312 LEU A CA 1
ATOM 2320 C C . LEU A 1 312 ? 63.916 6.988 -105.002 1.00 96.25 312 LEU A C 1
ATOM 2322 O O . LEU A 1 312 ? 64.101 6.881 -106.206 1.00 96.25 312 LEU A O 1
ATOM 2326 N N . THR A 1 313 ? 64.404 7.995 -104.274 1.00 95.75 313 THR A N 1
ATOM 2327 C CA . THR A 1 313 ? 65.219 9.082 -104.842 1.00 95.75 313 THR A CA 1
ATOM 2328 C C . THR A 1 313 ? 66.516 8.547 -105.457 1.00 95.75 313 THR A C 1
ATOM 2330 O O . THR A 1 313 ? 66.909 8.977 -106.537 1.00 95.75 313 THR A O 1
ATOM 2333 N N . GLU A 1 314 ? 67.166 7.592 -104.789 1.00 95.75 314 GLU A N 1
ATOM 2334 C CA . GLU A 1 314 ? 68.365 6.911 -105.290 1.00 95.75 314 GLU A CA 1
ATOM 2335 C C . GLU A 1 314 ? 68.069 6.142 -106.585 1.00 95.75 314 GLU A C 1
ATOM 2337 O O . GLU A 1 314 ? 68.717 6.381 -107.600 1.00 95.75 314 GLU A O 1
ATOM 2342 N N . VAL A 1 315 ? 67.020 5.312 -106.597 1.00 95.75 315 VAL A N 1
ATOM 2343 C CA . VAL A 1 315 ? 66.591 4.557 -107.788 1.00 95.75 315 VAL A CA 1
ATOM 2344 C C . VAL A 1 315 ? 66.174 5.484 -108.936 1.00 95.75 315 VAL A C 1
ATOM 2346 O O . VAL A 1 315 ? 66.439 5.182 -110.100 1.00 95.75 315 VAL A O 1
ATOM 2349 N N . GLU A 1 316 ? 65.512 6.606 -108.648 1.00 95.19 316 GLU A N 1
ATOM 2350 C CA . GLU A 1 316 ? 65.179 7.622 -109.652 1.00 95.19 316 GLU A CA 1
ATOM 2351 C C . GLU A 1 316 ? 66.438 8.274 -110.235 1.00 95.19 316 GLU A C 1
ATOM 2353 O O . GLU A 1 316 ? 66.516 8.443 -111.453 1.00 95.19 316 GLU A O 1
ATOM 2358 N N . GLY A 1 317 ? 67.438 8.566 -109.398 1.00 94.56 317 GLY A N 1
ATOM 2359 C CA . GLY A 1 317 ? 68.748 9.054 -109.826 1.00 94.56 317 GLY A CA 1
ATOM 2360 C C . GLY A 1 317 ? 69.490 8.050 -110.712 1.00 94.56 317 GLY A C 1
ATOM 2361 O O . GLY A 1 317 ? 69.935 8.415 -111.801 1.00 94.56 317 GLY A O 1
ATOM 2362 N N . ASP A 1 318 ? 69.551 6.781 -110.302 1.00 93.75 318 ASP A N 1
ATOM 2363 C CA . ASP A 1 318 ? 70.153 5.690 -111.080 1.00 93.75 318 ASP A CA 1
ATOM 2364 C C . ASP A 1 318 ? 69.450 5.505 -112.429 1.00 93.75 318 ASP A C 1
ATOM 2366 O O . ASP A 1 318 ? 70.096 5.352 -113.468 1.00 93.75 318 ASP A O 1
ATOM 2370 N N . ARG A 1 319 ? 68.112 5.555 -112.441 1.00 94.88 319 ARG A N 1
ATOM 2371 C CA . ARG A 1 319 ? 67.307 5.487 -113.667 1.00 94.88 319 ARG A CA 1
ATOM 2372 C C . ARG A 1 319 ? 67.649 6.633 -114.614 1.00 94.88 319 ARG A C 1
ATOM 2374 O O . ARG A 1 319 ? 67.778 6.405 -115.816 1.00 94.88 319 ARG A O 1
ATOM 2381 N N . ASP A 1 320 ? 67.754 7.853 -114.103 1.00 94.25 320 ASP A N 1
ATOM 2382 C CA . ASP A 1 320 ? 68.048 9.027 -114.920 1.00 94.25 320 ASP A CA 1
ATOM 2383 C C . ASP A 1 320 ? 69.496 8.998 -115.441 1.00 94.25 320 ASP A C 1
ATOM 2385 O O . ASP A 1 320 ? 69.724 9.343 -116.601 1.00 94.25 320 ASP A O 1
ATOM 2389 N N . ALA A 1 321 ? 70.453 8.500 -114.649 1.00 92.81 321 ALA A N 1
ATOM 2390 C CA . ALA A 1 321 ? 71.830 8.256 -115.083 1.00 92.81 321 ALA A CA 1
ATOM 2391 C C . ALA A 1 321 ? 71.898 7.198 -116.196 1.00 92.81 321 ALA A C 1
ATOM 2393 O O . ALA A 1 321 ? 72.442 7.468 -117.266 1.00 92.81 321 ALA A O 1
ATOM 2394 N N . LEU A 1 322 ? 71.258 6.039 -116.004 1.00 92.62 322 LEU A N 1
ATOM 2395 C CA . LEU A 1 322 ? 71.128 5.000 -117.033 1.00 92.62 322 LEU A CA 1
ATOM 2396 C C . LEU A 1 322 ? 70.473 5.543 -118.306 1.00 92.62 322 LEU A C 1
ATOM 2398 O O . LEU A 1 322 ? 70.874 5.201 -119.417 1.00 92.62 322 LEU A O 1
ATOM 2402 N N . ARG A 1 323 ? 69.466 6.409 -118.166 1.00 94.00 323 ARG A N 1
ATOM 2403 C CA . ARG A 1 323 ? 68.813 7.053 -119.306 1.00 94.00 323 ARG A CA 1
ATOM 2404 C C . ARG A 1 323 ? 69.766 7.985 -120.052 1.00 94.00 323 ARG A C 1
ATOM 2406 O O . ARG A 1 323 ? 69.819 7.915 -121.274 1.00 94.00 323 ARG A O 1
ATOM 2413 N N . GLN A 1 324 ? 70.549 8.798 -119.343 1.00 93.38 324 GLN A N 1
ATOM 2414 C CA . GLN A 1 324 ? 71.580 9.645 -119.953 1.00 93.38 324 GLN A CA 1
ATOM 2415 C C . GLN A 1 324 ? 72.669 8.819 -120.645 1.00 93.38 324 GLN A C 1
ATOM 2417 O O . GLN A 1 324 ? 73.092 9.176 -121.742 1.00 93.38 324 GLN A O 1
ATOM 2422 N N . GLU A 1 325 ? 73.102 7.705 -120.051 1.00 92.94 325 GLU A N 1
ATOM 2423 C CA . GLU A 1 325 ? 74.044 6.776 -120.682 1.00 92.94 325 GLU A CA 1
ATOM 2424 C C . GLU A 1 325 ? 73.465 6.162 -121.959 1.00 92.94 325 GLU A C 1
ATOM 2426 O O . GLU A 1 325 ? 74.162 6.093 -122.970 1.00 92.94 325 GLU A O 1
ATOM 2431 N N . MET A 1 326 ? 72.191 5.760 -121.946 1.00 90.94 326 MET A N 1
ATOM 2432 C CA . MET A 1 326 ? 71.489 5.270 -123.135 1.00 90.94 326 MET A CA 1
ATOM 2433 C C . MET A 1 326 ? 71.373 6.342 -124.218 1.00 90.94 326 MET A C 1
ATOM 2435 O O . MET A 1 326 ? 71.667 6.053 -125.377 1.00 90.94 326 MET A O 1
ATOM 2439 N N . ASP A 1 327 ? 71.012 7.573 -123.857 1.00 91.25 327 ASP A N 1
ATOM 2440 C CA . ASP A 1 327 ? 70.935 8.700 -124.790 1.00 91.25 327 ASP A CA 1
ATOM 2441 C C . ASP A 1 327 ? 72.325 9.045 -125.361 1.00 91.25 327 ASP A C 1
ATOM 2443 O O . ASP A 1 327 ? 72.469 9.290 -126.560 1.00 91.25 327 ASP A O 1
ATOM 2447 N N . HIS A 1 328 ? 73.377 8.994 -124.538 1.00 90.94 328 HIS A N 1
ATOM 2448 C CA . HIS A 1 328 ? 74.760 9.189 -124.973 1.00 90.94 328 HIS A CA 1
ATOM 2449 C C . HIS A 1 328 ? 75.239 8.058 -125.890 1.00 90.94 328 HIS A C 1
ATOM 2451 O O . HIS A 1 328 ? 75.829 8.321 -126.937 1.00 90.94 328 HIS A O 1
ATOM 2457 N N . ALA A 1 329 ? 74.963 6.800 -125.543 1.00 85.69 329 ALA A N 1
ATOM 2458 C CA . ALA A 1 329 ? 75.274 5.642 -126.373 1.00 85.69 329 ALA A CA 1
ATOM 2459 C C . ALA A 1 329 ? 74.522 5.696 -127.711 1.00 85.69 329 ALA A C 1
ATOM 2461 O O . ALA A 1 329 ? 75.111 5.416 -128.757 1.00 85.69 329 ALA A O 1
ATOM 2462 N N . ALA A 1 330 ? 73.255 6.116 -127.702 1.00 86.62 330 ALA A N 1
ATOM 2463 C CA . ALA A 1 330 ? 72.470 6.359 -128.907 1.00 86.62 330 ALA A CA 1
ATOM 2464 C C . ALA A 1 330 ? 73.087 7.476 -129.764 1.00 86.62 330 ALA A C 1
ATOM 2466 O O . ALA A 1 330 ? 73.292 7.276 -130.960 1.00 86.62 330 ALA A O 1
ATOM 2467 N N . ALA A 1 331 ? 73.476 8.602 -129.161 1.00 85.25 331 ALA A N 1
ATOM 2468 C CA . ALA A 1 331 ? 74.153 9.694 -129.858 1.00 85.25 331 ALA A CA 1
ATOM 2469 C C . ALA A 1 331 ? 75.521 9.274 -130.427 1.00 85.25 331 ALA A C 1
ATOM 2471 O O . ALA A 1 331 ? 75.850 9.636 -131.555 1.00 85.25 331 ALA A O 1
ATOM 2472 N N . MET A 1 332 ? 76.309 8.475 -129.695 1.00 83.44 332 MET A N 1
ATOM 2473 C CA . MET A 1 332 ? 77.567 7.903 -130.190 1.00 83.44 332 MET A CA 1
ATOM 2474 C C . MET A 1 332 ? 77.332 6.970 -131.376 1.00 83.44 332 MET A C 1
ATOM 2476 O O . MET A 1 332 ? 78.054 7.049 -132.370 1.00 83.44 332 MET A O 1
ATOM 2480 N N . LEU A 1 333 ? 76.321 6.097 -131.299 1.00 82.12 333 LEU A N 1
ATOM 2481 C CA . LEU A 1 333 ? 75.930 5.248 -132.421 1.00 82.12 333 LEU A CA 1
ATOM 2482 C C . LEU A 1 333 ? 75.554 6.108 -133.626 1.00 82.12 333 LEU A C 1
ATOM 2484 O O . LEU A 1 333 ? 76.091 5.885 -134.710 1.00 82.12 333 LEU A O 1
ATOM 2488 N N . ASP A 1 334 ? 74.706 7.119 -133.447 1.00 81.25 334 ASP A N 1
ATOM 2489 C CA . ASP A 1 334 ? 74.330 8.048 -134.512 1.00 81.25 334 ASP A CA 1
ATOM 2490 C C . ASP A 1 334 ? 75.542 8.808 -135.072 1.00 81.25 334 ASP A C 1
ATOM 2492 O O . ASP A 1 334 ? 75.650 8.960 -136.286 1.00 81.25 334 ASP A O 1
ATOM 2496 N N . GLN A 1 335 ? 76.516 9.195 -134.244 1.00 80.38 335 GLN A N 1
ATOM 2497 C CA . GLN A 1 335 ? 77.764 9.820 -134.685 1.00 80.38 335 GLN A CA 1
ATOM 2498 C C . GLN A 1 335 ? 78.649 8.856 -135.492 1.00 80.38 335 GLN A C 1
ATOM 2500 O O . GLN A 1 335 ? 79.182 9.247 -136.533 1.00 80.38 335 GLN A O 1
ATOM 2505 N N . ILE A 1 336 ? 78.775 7.587 -135.088 1.00 77.19 336 ILE A N 1
ATOM 2506 C CA . ILE A 1 336 ? 79.444 6.538 -135.880 1.00 77.19 336 ILE A CA 1
ATOM 2507 C C . ILE A 1 336 ? 78.701 6.338 -137.214 1.00 77.19 336 ILE A C 1
ATOM 2509 O O . ILE A 1 336 ? 79.331 6.248 -138.271 1.00 77.19 336 ILE A O 1
ATOM 2513 N N . TYR A 1 337 ? 77.364 6.353 -137.198 1.00 66.75 337 TYR A N 1
ATOM 2514 C CA . TYR A 1 337 ? 76.518 6.324 -138.395 1.00 66.75 337 TYR A CA 1
ATOM 2515 C C . TYR A 1 337 ? 76.508 7.648 -139.191 1.00 66.75 337 TYR A C 1
ATOM 2517 O O . TYR A 1 337 ? 76.069 7.653 -140.340 1.00 66.75 337 TYR A O 1
ATOM 2525 N N . ALA A 1 338 ? 77.013 8.763 -138.669 1.00 63.31 338 ALA A N 1
ATOM 2526 C CA . ALA A 1 338 ? 77.134 10.043 -139.380 1.00 63.31 338 ALA A CA 1
ATOM 2527 C C . ALA A 1 338 ? 78.573 10.331 -139.853 1.00 63.31 338 ALA A C 1
ATOM 2529 O O . ALA A 1 338 ? 78.786 11.134 -140.764 1.00 63.31 338 ALA A O 1
ATOM 2530 N N . SER A 1 339 ? 79.564 9.642 -139.282 1.00 57.88 339 SER A N 1
ATOM 2531 C CA . SER A 1 339 ? 80.977 9.724 -139.649 1.00 57.88 339 SER A CA 1
ATOM 2532 C C . SER A 1 339 ? 81.208 9.379 -141.129 1.00 57.88 339 SER A C 1
ATOM 2534 O O . SER A 1 339 ? 80.734 8.365 -141.648 1.00 57.88 339 SER A O 1
ATOM 2536 N N . ARG A 1 340 ? 81.971 10.247 -141.810 1.00 48.97 340 ARG A N 1
ATOM 2537 C CA . ARG A 1 340 ? 82.273 10.222 -143.254 1.00 48.97 340 ARG A CA 1
ATOM 2538 C C . ARG A 1 340 ? 83.413 9.266 -143.652 1.00 48.97 340 ARG A C 1
ATOM 2540 O O . ARG A 1 340 ? 83.817 9.275 -144.814 1.00 48.97 340 ARG A O 1
ATOM 2547 N N . SER A 1 341 ? 83.917 8.406 -142.755 1.00 48.84 341 SER A N 1
ATOM 2548 C CA . SER A 1 341 ? 84.842 7.324 -143.142 1.00 48.84 341 SER A CA 1
ATOM 2549 C C . SER A 1 341 ? 84.071 6.143 -143.760 1.00 48.84 341 SER A C 1
ATOM 2551 O O . SER A 1 341 ? 83.832 5.094 -143.163 1.00 48.84 341 SER A O 1
ATOM 2553 N N . TRP A 1 342 ? 83.675 6.337 -145.020 1.00 51.53 342 TRP A N 1
ATOM 2554 C CA . TRP A 1 342 ? 82.884 5.418 -145.852 1.00 51.53 342 TRP A CA 1
ATOM 2555 C C . TRP A 1 342 ? 83.394 3.961 -145.880 1.00 51.53 342 TRP A C 1
ATOM 2557 O O . TRP A 1 342 ? 82.605 3.042 -146.062 1.00 51.53 342 TRP A O 1
ATOM 2567 N N . ARG A 1 343 ? 84.687 3.720 -145.631 1.00 54.44 343 ARG A N 1
ATOM 2568 C CA . ARG A 1 343 ? 85.307 2.391 -145.765 1.00 54.44 343 ARG A CA 1
ATOM 2569 C C . ARG A 1 343 ? 85.112 1.420 -144.594 1.00 54.44 343 ARG A C 1
ATOM 2571 O O . ARG A 1 343 ? 85.386 0.244 -144.784 1.00 54.44 343 ARG A O 1
ATOM 2578 N N . ILE A 1 344 ? 84.684 1.866 -143.407 1.00 54.72 344 ILE A N 1
ATOM 2579 C CA . ILE A 1 344 ? 84.623 0.988 -142.212 1.00 54.72 344 ILE A CA 1
ATOM 2580 C C . ILE A 1 344 ? 83.182 0.754 -141.710 1.00 54.72 344 ILE A C 1
ATOM 2582 O O . ILE A 1 344 ? 82.909 -0.274 -141.099 1.00 54.72 344 ILE A O 1
ATOM 2586 N N . THR A 1 345 ? 82.215 1.630 -142.017 1.00 53.16 345 THR A N 1
ATOM 2587 C CA . THR A 1 345 ? 80.819 1.506 -141.524 1.00 53.16 345 THR A CA 1
ATOM 2588 C C . THR A 1 345 ? 79.830 0.864 -142.512 1.00 53.16 345 THR A C 1
ATOM 2590 O O . THR A 1 345 ? 78.656 0.689 -142.179 1.00 53.16 345 THR A O 1
ATOM 2593 N N . GLU A 1 346 ? 80.276 0.476 -143.710 1.00 54.84 346 GLU A N 1
ATOM 2594 C CA . GLU A 1 346 ? 79.424 -0.093 -144.770 1.00 54.84 346 GLU A CA 1
ATOM 2595 C C . GLU A 1 346 ? 78.733 -1.424 -144.385 1.00 54.84 346 GLU A C 1
ATOM 2597 O O . GLU A 1 346 ? 77.511 -1.513 -144.552 1.00 54.84 346 GLU A O 1
ATOM 2602 N N . PRO A 1 347 ? 79.413 -2.421 -143.773 1.00 61.69 347 PRO A N 1
ATOM 2603 C CA . PRO A 1 347 ? 78.766 -3.693 -143.428 1.00 61.69 347 PRO A CA 1
ATOM 2604 C C . PRO A 1 347 ? 77.677 -3.531 -142.355 1.00 61.69 347 PRO A C 1
ATOM 2606 O O . PRO A 1 347 ? 76.630 -4.178 -142.395 1.00 61.69 347 PRO A O 1
ATOM 2609 N N . VAL A 1 348 ? 77.889 -2.611 -141.412 1.00 58.59 348 VAL A N 1
ATOM 2610 C CA . VAL A 1 348 ? 76.987 -2.382 -140.274 1.00 58.59 348 VAL A CA 1
ATOM 2611 C C . VAL A 1 348 ? 75.731 -1.605 -140.701 1.00 58.59 348 VAL A C 1
ATOM 2613 O O . VAL A 1 348 ? 74.623 -1.915 -140.260 1.00 58.59 348 VAL A O 1
ATOM 2616 N N . ARG A 1 349 ? 75.859 -0.647 -141.635 1.00 59.06 349 ARG A N 1
ATOM 2617 C CA . ARG A 1 349 ? 74.711 0.073 -142.228 1.00 59.06 349 ARG A CA 1
ATOM 2618 C C . ARG A 1 349 ? 73.818 -0.824 -143.084 1.00 59.06 349 ARG A C 1
ATOM 2620 O O . ARG A 1 349 ? 72.625 -0.539 -143.198 1.00 59.06 349 ARG A O 1
ATOM 2627 N N . TRP A 1 350 ? 74.375 -1.868 -143.697 1.00 66.38 350 TRP A N 1
ATOM 2628 C CA . TRP A 1 350 ? 73.592 -2.886 -144.396 1.00 66.38 350 TRP A CA 1
ATOM 2629 C C . TRP A 1 350 ? 72.788 -3.732 -143.400 1.00 66.38 350 TRP A C 1
ATOM 2631 O O . TRP A 1 350 ? 71.570 -3.828 -143.538 1.00 66.38 350 TRP A O 1
ATOM 2641 N N . ALA A 1 351 ? 73.425 -4.228 -142.332 1.00 60.16 351 ALA A N 1
ATOM 2642 C CA . ALA A 1 351 ? 72.767 -5.062 -141.325 1.00 60.16 351 ALA A CA 1
ATOM 2643 C C . ALA A 1 351 ? 71.586 -4.355 -140.631 1.00 60.16 351 ALA A C 1
ATOM 2645 O O . ALA A 1 351 ? 70.503 -4.927 -140.551 1.00 60.16 351 ALA A O 1
ATOM 2646 N N . ARG A 1 352 ? 71.737 -3.085 -140.217 1.00 57.59 352 ARG A N 1
ATOM 2647 C CA . ARG A 1 352 ? 70.642 -2.304 -139.600 1.00 57.59 352 ARG A CA 1
ATOM 2648 C C . ARG A 1 352 ? 69.447 -2.118 -140.545 1.00 57.59 352 ARG A C 1
ATOM 2650 O O . ARG A 1 352 ? 68.301 -2.140 -140.108 1.00 57.59 352 ARG A O 1
ATOM 2657 N N . ARG A 1 353 ? 69.707 -1.954 -141.847 1.00 63.00 353 ARG A N 1
ATOM 2658 C CA . ARG A 1 353 ? 68.662 -1.800 -142.873 1.00 63.00 353 ARG A CA 1
ATOM 2659 C C . ARG A 1 353 ? 67.864 -3.090 -143.078 1.00 63.00 353 ARG A C 1
ATOM 2661 O O . ARG A 1 353 ? 66.696 -3.020 -143.438 1.00 63.00 353 ARG A O 1
ATOM 2668 N N . VAL A 1 354 ? 68.490 -4.240 -142.830 1.00 63.84 354 VAL A N 1
ATOM 2669 C CA . VAL A 1 354 ? 67.861 -5.563 -142.931 1.00 63.84 354 VAL A CA 1
ATOM 2670 C C . VAL A 1 354 ? 67.105 -5.932 -141.646 1.00 63.84 354 VAL A C 1
ATOM 2672 O O . VAL A 1 354 ? 66.078 -6.595 -141.734 1.00 63.84 354 VAL A O 1
ATOM 2675 N N . THR A 1 355 ? 67.552 -5.483 -140.465 1.00 62.88 355 THR A N 1
ATOM 2676 C CA . THR A 1 355 ? 66.978 -5.913 -139.173 1.00 62.88 355 THR A CA 1
ATOM 2677 C C . THR A 1 355 ? 65.975 -4.951 -138.532 1.00 62.88 355 THR A C 1
ATOM 2679 O O . THR A 1 355 ? 65.097 -5.419 -137.815 1.00 62.88 355 THR A O 1
ATOM 2682 N N . LEU A 1 356 ? 66.054 -3.634 -138.773 1.00 58.25 356 LEU A N 1
ATOM 2683 C CA . LEU A 1 356 ? 65.200 -2.630 -138.104 1.00 58.25 356 LEU A CA 1
ATOM 2684 C C . LEU A 1 356 ? 64.053 -2.069 -138.961 1.00 58.25 356 LEU A C 1
ATOM 2686 O O . LEU A 1 356 ? 63.394 -1.134 -138.523 1.00 58.25 356 LEU A O 1
ATOM 2690 N N . GLY A 1 357 ? 63.802 -2.638 -140.148 1.00 50.88 357 GLY A N 1
ATOM 2691 C CA . GLY A 1 357 ? 62.553 -2.472 -140.906 1.00 50.88 357 GLY A CA 1
ATOM 2692 C C . GLY A 1 357 ? 61.952 -1.062 -140.886 1.00 50.88 357 GLY A C 1
ATOM 2693 O O . GLY A 1 357 ? 60.876 -0.871 -140.333 1.00 50.88 357 GLY A O 1
ATOM 2694 N N . ALA A 1 358 ? 62.632 -0.074 -141.471 1.00 38.78 358 ALA A N 1
ATOM 2695 C CA . ALA A 1 358 ? 62.068 1.266 -141.621 1.00 38.78 358 ALA A CA 1
ATOM 2696 C C . ALA A 1 358 ? 61.145 1.323 -142.861 1.00 38.78 358 ALA A C 1
ATOM 2698 O O . ALA A 1 358 ? 61.627 1.073 -143.972 1.00 38.78 358 ALA A O 1
ATOM 2699 N N . PRO A 1 359 ? 59.846 1.645 -142.716 1.00 47.88 359 PRO A N 1
ATOM 2700 C CA . PRO A 1 359 ? 58.991 2.012 -143.835 1.00 47.88 359 PRO A CA 1
ATOM 2701 C C . PRO A 1 359 ? 59.256 3.464 -144.268 1.00 47.88 359 PRO A C 1
ATOM 2703 O O . PRO A 1 359 ? 59.789 4.262 -143.500 1.00 47.88 359 PRO A O 1
ATOM 2706 N N . ARG A 1 360 ? 58.927 3.744 -145.533 1.00 39.38 360 ARG A N 1
ATOM 2707 C CA . ARG A 1 360 ? 59.119 5.023 -146.235 1.00 39.38 360 ARG A CA 1
ATOM 2708 C C . ARG A 1 360 ? 58.583 6.242 -145.498 1.00 39.38 360 ARG A C 1
ATOM 2710 O O . ARG A 1 360 ? 57.476 6.125 -144.930 1.00 39.38 360 ARG A O 1
#

Radius of gyration: 79.3 Å; chains: 1; bounding box: 132×56×220 Å

Foldseek 3Di:
DPPPDDFFQEEEEEEAPPQPPPDDAQLLQDADDDDDDDPQERGHHYDPDDVRVVPDDAAYEYEDAALLLQLLVCVVVVHDNVVSLVVSLVSLVVVVVSCVVVVLRYAYAYRLLCLVDVPQVQVLVCVSRVTHRDDRPPDCDPRDPPSPGQLVSSLVSVVSCVVDPVSVVSSVSSVVRHRDGPPPDPDDSVNSVVSNVVVVVVVVVVVVVVVVVVVVVVVVVVVVVVVVVVVVVVVVVVVVVVVVVVVVVVVVVVVVVVVVVVVVVVVVVVVVVVVVVVVVVVVVVVVVVVVVVVVVVVVVVVVVVVVVVVVVVVVVVVVVVVVVVVVVVVVVVVVVVVDPPVPPCVVVVVVCCVPVDDDD

Secondary structure (DSSP, 8-state):
----PPPPSEEEEE--GGGGGG----GGGSPP-S----TT--EEEE-S-HHHHHHSSSEEEEEE--HHHHHHHHHHTT--HHHHHHHHHHHHHHHHHHHHHTTTTEEEEEHHHHHH-HHHHHHHHHHHHTSPPPPPP-S-PPPPPP-SS-HHHHHHHHHHHHH-HHHHHHHHHHHHHB---TT-----HHHHHHHHHHHHHHHHHHHHHHHHHHHHHHHHHHHHHHHHHHHHHHHHHHHHHHHHHHHHHHHHHHHHHHHHHHHHHHHHHHHHHHHHHHHHHHHHHHHHHHHHHHHHHHHHHHHHHHHHHHHHHHHHHHHHHHHHHHHHHHHHHHHHHH---TTTSHHHHHHHHHHS----

pLDDT: mean 86.12, std 14.53, range [38.78, 98.5]

Organism: NCBI:txid412755

Sequence (360 aa):
MTDTPIPPTTLWILPPPSEGQGATLPPLLRPARSGRAAENALTLRLADGFDAAAAQEGALLLLHRSALCVIGASLGRGVAPAQALADWQAETETLIARNRRMRRRITLLDIEIARADPDATRKALSARLGRDLPQPEQGTAPPAPASTTDPMLRLAASALLASDPAARMLAAELEALSLMTEASGPDDPVTLVEKGMGHYLSGQTDDAGREVEQSLLRAQIQQLHANLEQHHAASAALRETETTARQEIAEIGAQQAAAEAALQDSRAEIDSHKTRIQSHEATIAKLRTELSELRRIAGQAGADRDRLAATLTEVEGDRDALRQEMDHAAAMLDQIYASRSWRITEPVRWARRVTLGAPR